Protein AF-A0A7C8LED1-F1 (afdb_monomer_lite)

Organism: NCBI:txid1450156

Sequence (192 aa):
MNEAIIQNFTNKILSVDLKEIFINGNQFILNKGHSYSINNQAGDLAETNFFGKDLEFTIVSNDFEMPISIQLYENISGYYRIFVYNNRGMLTSINLSMGYSDGEISLEIQLKLFSRNMTKEERERNRDMLVMDLAREGIDIVKKNTVCFGKYDVINDKFIDTTEKKFLEQLIKVAIIKGHYMKNKGYELAIL

Foldseek 3Di:
DDVVLVLLLLVQLLVDDDQWAAALNFIKGWAADDDAADAPPRRPCQVFWSNRRSQWTWIDGPPDTWTKHWTWGQDPVRWTKTFIATNLGTLFMFTQRVQDDPQKRWGKGQLFADDPPADPVLRVVLLVVLLVSLVVVVFDADPNRMTTQAMARSVVSAGGPHGSNSSVNSVVVSSVSSCQSNVRRPDHDPSD

Structure (mmCIF, N/CA/C/O backbone):
data_AF-A0A7C8LED1-F1
#
_entry.id   AF-A0A7C8LED1-F1
#
loop_
_atom_site.group_PDB
_atom_site.id
_atom_site.type_symbol
_atom_site.label_atom_id
_atom_site.label_alt_id
_atom_site.label_comp_id
_atom_site.label_asym_id
_atom_site.label_entity_id
_atom_site.label_seq_id
_atom_site.pdbx_PDB_ins_code
_atom_site.Cartn_x
_atom_site.Cartn_y
_atom_site.Cartn_z
_atom_site.occupancy
_atom_site.B_iso_or_equiv
_atom_site.auth_seq_id
_atom_site.auth_comp_id
_atom_site.auth_asym_id
_atom_site.auth_atom_id
_atom_site.pdbx_PDB_model_num
ATOM 1 N N . MET A 1 1 ? 1.158 2.594 21.313 1.00 83.75 1 MET A N 1
ATOM 2 C CA . MET A 1 1 ? -0.194 2.271 20.803 1.00 83.75 1 MET A CA 1
ATOM 3 C C . MET A 1 1 ? -0.568 0.896 21.327 1.00 83.75 1 MET A C 1
ATOM 5 O O . MET A 1 1 ? 0.331 0.080 21.466 1.00 83.75 1 MET A O 1
ATOM 9 N N . ASN A 1 2 ? -1.829 0.671 21.695 1.00 87.00 2 ASN A N 1
ATOM 10 C CA . ASN A 1 2 ? -2.274 -0.594 22.287 1.00 87.00 2 ASN A CA 1
ATOM 11 C C . ASN A 1 2 ? -2.483 -1.661 21.195 1.00 87.00 2 ASN A C 1
ATOM 13 O O . ASN A 1 2 ? -3.032 -1.351 20.140 1.00 87.00 2 ASN A O 1
ATOM 17 N N . GLU A 1 3 ? -2.088 -2.900 21.470 1.00 91.75 3 GLU A N 1
ATOM 18 C CA . GLU A 1 3 ? -2.321 -4.081 20.633 1.00 91.75 3 GLU A CA 1
ATOM 19 C C . GLU A 1 3 ? -3.798 -4.262 20.246 1.00 91.75 3 GLU A C 1
ATOM 21 O O . GLU A 1 3 ? -4.097 -4.577 19.099 1.00 91.75 3 GLU A O 1
ATOM 26 N N . ALA A 1 4 ? -4.743 -3.945 21.140 1.00 94.38 4 ALA A N 1
ATOM 27 C CA . ALA A 1 4 ? -6.176 -4.012 20.833 1.00 94.38 4 ALA A CA 1
ATOM 28 C C . ALA A 1 4 ? -6.587 -3.097 19.659 1.00 94.38 4 ALA A C 1
ATOM 30 O O . ALA A 1 4 ? -7.432 -3.466 18.845 1.00 94.38 4 ALA A O 1
ATOM 31 N N . ILE A 1 5 ? -5.957 -1.921 19.535 1.00 95.62 5 ILE A N 1
ATOM 32 C CA . ILE A 1 5 ? -6.189 -0.992 18.414 1.00 95.62 5 ILE A CA 1
ATOM 33 C C . ILE A 1 5 ? -5.721 -1.639 17.110 1.00 95.62 5 ILE A C 1
ATOM 35 O O . ILE A 1 5 ? -6.409 -1.589 16.092 1.00 95.62 5 ILE A O 1
ATOM 39 N N . ILE A 1 6 ? -4.549 -2.270 17.156 1.00 96.56 6 ILE A N 1
ATOM 40 C CA . ILE A 1 6 ? -3.962 -2.964 16.015 1.00 96.56 6 ILE A CA 1
ATOM 41 C C . ILE A 1 6 ? -4.809 -4.168 15.615 1.00 96.56 6 ILE A C 1
ATOM 43 O O . ILE A 1 6 ? -5.033 -4.370 14.423 1.00 96.56 6 ILE A O 1
ATOM 47 N N . GLN A 1 7 ? -5.347 -4.917 16.576 1.00 96.75 7 GLN A N 1
ATOM 48 C CA . GLN A 1 7 ? -6.233 -6.040 16.293 1.00 96.75 7 GLN A CA 1
ATOM 49 C C . GLN A 1 7 ? -7.535 -5.589 15.617 1.00 96.75 7 GLN A C 1
ATOM 51 O O . GLN A 1 7 ? -7.960 -6.203 14.639 1.00 96.75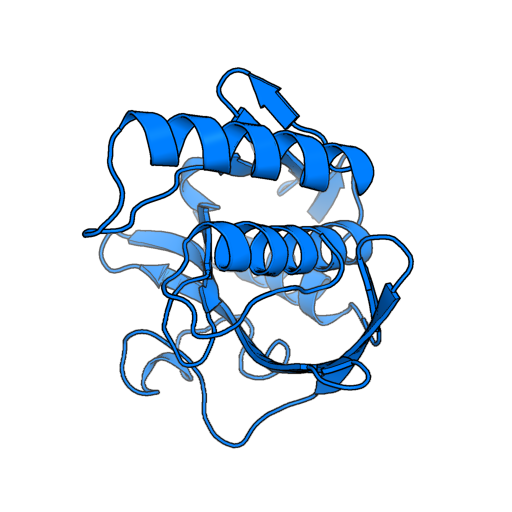 7 GLN A O 1
ATOM 56 N N . ASN A 1 8 ? -8.144 -4.494 16.076 1.00 97.44 8 ASN A N 1
ATOM 57 C CA . ASN A 1 8 ? -9.353 -3.947 15.455 1.00 97.44 8 ASN A CA 1
ATOM 58 C C . ASN A 1 8 ? -9.098 -3.489 14.012 1.00 97.44 8 ASN A C 1
ATOM 60 O O . ASN A 1 8 ? -9.825 -3.886 13.097 1.00 97.44 8 ASN A O 1
ATOM 64 N N . PHE A 1 9 ? -8.015 -2.735 13.791 1.00 97.94 9 PHE A N 1
ATOM 65 C CA . PHE A 1 9 ? -7.570 -2.346 12.452 1.00 97.94 9 PHE A CA 1
ATOM 66 C C . PHE A 1 9 ? -7.352 -3.578 11.559 1.00 97.94 9 PHE A C 1
ATOM 68 O O . PHE A 1 9 ? -7.825 -3.632 10.424 1.00 97.94 9 PHE A O 1
ATOM 75 N N . THR A 1 10 ? -6.678 -4.596 12.096 1.00 97.38 10 THR A N 1
ATOM 76 C CA . THR A 1 10 ? -6.375 -5.855 11.407 1.00 97.38 10 THR A CA 1
ATOM 77 C C . THR A 1 10 ? -7.641 -6.564 10.952 1.00 97.38 10 THR A C 1
ATOM 79 O O . THR A 1 10 ? -7.771 -6.872 9.770 1.00 97.38 10 THR A O 1
ATOM 82 N N . ASN A 1 11 ? -8.606 -6.760 11.852 1.00 97.88 11 ASN A N 1
ATOM 83 C CA . ASN A 1 11 ? -9.861 -7.450 11.550 1.00 97.88 11 ASN A CA 1
ATOM 84 C C . ASN A 1 11 ? -10.620 -6.786 10.394 1.00 97.88 11 ASN A C 1
ATOM 86 O O . ASN A 1 11 ? -11.201 -7.473 9.555 1.00 97.88 11 ASN A O 1
ATOM 90 N N . LYS A 1 12 ? -10.582 -5.452 10.309 1.00 97.94 12 LYS A N 1
ATOM 91 C CA . LYS A 1 12 ? -11.208 -4.717 9.206 1.00 97.94 12 LYS A CA 1
ATOM 92 C C . LYS A 1 12 ? -10.516 -4.957 7.879 1.00 97.94 12 LYS A C 1
ATOM 94 O O . LYS A 1 12 ? -11.185 -5.272 6.899 1.00 97.94 12 LYS A O 1
ATOM 99 N N . ILE A 1 13 ? -9.190 -4.867 7.842 1.00 98.00 13 ILE A N 1
ATOM 100 C CA . ILE A 1 13 ? -8.436 -5.141 6.615 1.00 98.00 13 ILE A CA 1
ATOM 101 C C . ILE A 1 13 ? -8.628 -6.592 6.165 1.00 98.00 13 ILE A C 1
ATOM 103 O O . ILE A 1 13 ? -8.880 -6.829 4.987 1.00 98.00 13 ILE A O 1
ATOM 107 N N . LEU A 1 14 ? -8.580 -7.556 7.089 1.00 96.62 14 LEU A N 1
ATOM 108 C CA . LEU A 1 14 ? -8.768 -8.975 6.773 1.00 96.62 14 LEU A CA 1
ATOM 109 C C . LEU A 1 14 ? -10.196 -9.318 6.320 1.00 96.62 14 LEU A C 1
ATOM 111 O O . LEU A 1 14 ? -10.403 -10.348 5.683 1.00 96.62 14 LEU A O 1
ATOM 115 N N . SER A 1 15 ? -11.178 -8.451 6.587 1.00 96.12 15 SER A N 1
ATOM 116 C CA . SER A 1 15 ? -12.544 -8.612 6.070 1.00 96.12 15 SER A CA 1
ATOM 117 C C . SER A 1 15 ? -12.676 -8.292 4.572 1.00 96.12 15 SER A C 1
ATOM 119 O O . SER A 1 15 ? -13.699 -8.601 3.959 1.00 96.12 15 SER A O 1
ATOM 121 N N . VAL A 1 16 ? -11.652 -7.682 3.962 1.00 96.44 16 VAL A N 1
ATOM 122 C CA . VAL A 1 16 ? -11.664 -7.287 2.552 1.00 96.44 16 VAL A CA 1
ATOM 123 C C . VAL A 1 16 ? -11.339 -8.478 1.648 1.00 96.44 16 VAL A C 1
ATOM 125 O O . VAL A 1 16 ? -10.231 -9.009 1.661 1.00 96.44 16 VAL A O 1
ATOM 128 N N . ASP A 1 17 ? -12.274 -8.828 0.764 1.00 93.25 17 ASP A N 1
ATOM 129 C CA . ASP A 1 17 ? -12.035 -9.748 -0.355 1.00 93.25 17 ASP A CA 1
ATOM 130 C C . ASP A 1 17 ? -11.643 -8.960 -1.620 1.00 93.25 17 ASP A C 1
ATOM 132 O O . ASP A 1 17 ? -12.488 -8.581 -2.439 1.00 93.25 17 ASP A O 1
ATOM 136 N N . LEU A 1 18 ? -10.352 -8.637 -1.747 1.00 94.50 18 LEU A N 1
ATOM 137 C CA . LEU A 1 18 ? -9.797 -7.958 -2.921 1.00 94.50 18 LEU A CA 1
ATOM 138 C C . LEU A 1 18 ? -9.205 -8.991 -3.890 1.00 94.50 18 LEU A C 1
ATOM 140 O O . LEU A 1 18 ? -8.191 -9.613 -3.591 1.00 94.50 18 LEU A O 1
ATOM 144 N N . LYS A 1 19 ? -9.835 -9.158 -5.059 1.00 95.56 19 LYS A N 1
ATOM 145 C CA . LYS A 1 19 ? -9.441 -10.161 -6.072 1.00 95.56 19 LYS A CA 1
ATOM 146 C C . LYS A 1 19 ? -8.625 -9.594 -7.221 1.00 95.56 19 LYS A C 1
ATOM 148 O O . LYS A 1 19 ? -7.922 -10.330 -7.904 1.00 95.56 19 LYS A O 1
ATOM 153 N N . GLU A 1 20 ? -8.744 -8.297 -7.454 1.00 96.69 20 GLU A N 1
ATOM 154 C CA . GLU A 1 20 ? -8.107 -7.620 -8.570 1.00 96.69 20 GLU A CA 1
ATOM 155 C C . GLU A 1 20 ? -7.905 -6.143 -8.261 1.00 96.69 20 GLU A C 1
ATOM 157 O O . GLU A 1 20 ? -8.614 -5.556 -7.437 1.00 96.69 20 GLU A O 1
ATOM 162 N N . ILE A 1 21 ? -6.945 -5.552 -8.960 1.00 96.56 21 ILE A N 1
ATOM 163 C CA . ILE A 1 21 ? -6.722 -4.112 -9.019 1.00 96.56 21 ILE A CA 1
ATOM 164 C C . ILE A 1 21 ? -6.478 -3.705 -10.471 1.00 96.56 21 ILE A C 1
ATOM 166 O O . ILE A 1 21 ? -6.078 -4.521 -11.302 1.00 96.56 21 ILE A O 1
ATOM 170 N N . PHE A 1 22 ? -6.666 -2.422 -10.757 1.00 95.38 22 PHE A N 1
ATOM 171 C CA . PHE A 1 22 ? -6.350 -1.841 -12.058 1.00 95.38 22 PHE A CA 1
ATOM 172 C C . PHE A 1 22 ? -5.223 -0.829 -11.910 1.00 95.38 22 PHE A C 1
ATOM 174 O O . PHE A 1 22 ? -5.295 0.016 -11.022 1.00 95.38 22 PHE A O 1
ATOM 181 N N . ILE A 1 23 ? -4.203 -0.904 -12.761 1.00 94.50 23 ILE A N 1
ATOM 182 C CA . ILE A 1 23 ? -3.143 0.107 -12.863 1.00 94.50 23 ILE A CA 1
ATOM 183 C C . ILE A 1 23 ? -3.073 0.548 -14.320 1.00 94.50 23 ILE A C 1
ATOM 185 O O . ILE A 1 23 ? -2.903 -0.276 -15.216 1.00 94.50 23 ILE A O 1
ATOM 189 N N . ASN A 1 24 ? -3.244 1.842 -14.563 1.00 89.88 24 ASN A N 1
ATOM 190 C CA . ASN A 1 24 ? -3.315 2.474 -15.875 1.00 89.88 24 ASN A CA 1
ATOM 191 C C . ASN A 1 24 ? -4.285 1.745 -16.828 1.00 89.88 24 ASN A C 1
ATOM 193 O O . ASN A 1 24 ? -3.956 1.442 -17.971 1.00 89.88 24 ASN A O 1
ATOM 197 N N . GLY A 1 25 ? -5.455 1.354 -16.307 1.00 90.12 25 GLY A N 1
ATOM 198 C CA . GL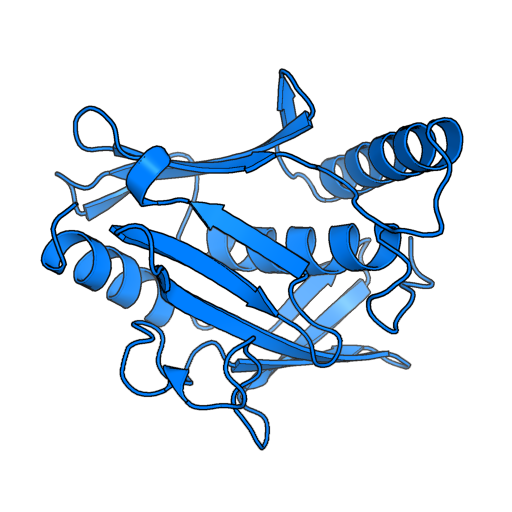Y A 1 25 ? -6.474 0.583 -17.033 1.00 90.12 25 GLY A CA 1
ATOM 199 C C . GLY A 1 25 ? -6.167 -0.907 -17.241 1.00 90.12 25 GLY A C 1
ATOM 200 O O . GLY A 1 25 ? -7.042 -1.639 -17.695 1.00 90.12 25 GLY A O 1
ATOM 201 N N . ASN A 1 26 ? -4.975 -1.385 -16.878 1.00 92.25 26 ASN A N 1
ATOM 202 C CA . ASN A 1 26 ? -4.597 -2.793 -16.996 1.00 92.25 26 ASN A CA 1
ATOM 203 C C . ASN A 1 26 ? -5.002 -3.565 -15.743 1.00 92.25 26 ASN A C 1
ATOM 205 O O . ASN A 1 26 ? -4.775 -3.105 -14.623 1.00 92.25 26 ASN A O 1
ATOM 209 N N . GLN A 1 27 ? -5.578 -4.747 -15.941 1.00 95.25 27 GLN A N 1
ATOM 210 C CA . GLN A 1 27 ? -6.020 -5.623 -14.864 1.00 95.25 27 GLN A CA 1
ATOM 211 C C . GLN A 1 27 ? -4.844 -6.415 -14.282 1.00 95.25 27 GLN A C 1
ATOM 213 O O . GLN A 1 27 ? -4.015 -6.971 -15.010 1.00 95.25 27 GLN A O 1
ATOM 218 N N . PHE A 1 28 ? -4.821 -6.497 -12.956 1.00 96.25 28 PHE A N 1
ATOM 219 C CA . PHE A 1 28 ? -3.917 -7.333 -12.182 1.00 96.25 28 PHE A CA 1
ATOM 220 C C . PHE A 1 28 ? -4.744 -8.194 -11.230 1.00 96.25 28 PHE A C 1
ATOM 222 O O . PHE A 1 28 ? -5.442 -7.671 -10.360 1.00 96.25 28 PHE A O 1
ATOM 229 N N . ILE A 1 29 ? -4.663 -9.510 -11.395 1.00 97.19 29 ILE A N 1
ATOM 230 C CA . ILE A 1 29 ? -5.361 -10.494 -10.565 1.00 97.19 29 ILE A CA 1
ATOM 231 C C . ILE A 1 29 ? -4.518 -10.771 -9.318 1.00 97.19 29 ILE A C 1
ATOM 233 O O . ILE A 1 29 ? -3.304 -10.950 -9.414 1.00 97.19 29 ILE A O 1
ATOM 237 N N . LEU A 1 30 ? -5.156 -10.811 -8.149 1.00 95.75 30 LEU A N 1
ATOM 238 C CA . LEU A 1 30 ? -4.536 -11.131 -6.866 1.00 95.75 30 LEU A CA 1
ATOM 239 C C . LEU A 1 30 ? -4.842 -12.590 -6.502 1.00 95.75 30 LEU A C 1
ATOM 241 O O . LEU A 1 30 ? -5.870 -12.898 -5.898 1.00 95.75 30 LEU A O 1
ATOM 245 N N . ASN A 1 31 ? -3.945 -13.504 -6.867 1.00 94.12 31 ASN A N 1
ATOM 246 C CA . ASN A 1 31 ? -4.070 -14.913 -6.499 1.00 94.12 31 ASN A CA 1
ATOM 247 C C . ASN A 1 31 ? -3.604 -15.106 -5.055 1.00 94.12 31 ASN A C 1
ATOM 249 O O . ASN A 1 31 ? -2.448 -14.830 -4.745 1.00 94.12 31 ASN A O 1
ATOM 253 N N . LYS A 1 32 ? -4.490 -15.564 -4.163 1.00 89.06 32 LYS A N 1
ATOM 254 C CA . LYS A 1 32 ? -4.154 -15.752 -2.7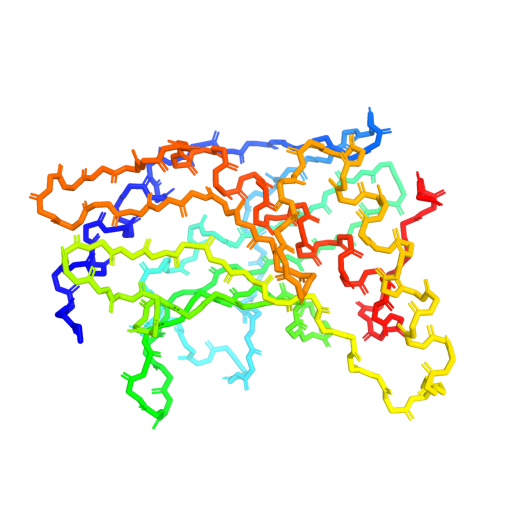44 1.00 89.06 32 LYS A CA 1
ATOM 255 C C . LYS A 1 32 ? -3.046 -16.784 -2.541 1.00 89.06 32 LYS A C 1
ATOM 257 O O . LYS A 1 32 ? -3.094 -17.883 -3.088 1.00 89.06 32 LYS A O 1
ATOM 262 N N . GLY A 1 33 ? -2.137 -16.434 -1.639 1.00 80.00 33 GLY A N 1
ATOM 263 C CA . GLY A 1 33 ? -1.054 -17.272 -1.159 1.00 80.00 33 GLY A CA 1
ATOM 264 C C . GLY A 1 33 ? 0.119 -17.393 -2.126 1.00 80.00 33 GLY A C 1
ATOM 265 O O . GLY A 1 33 ? 0.016 -17.208 -3.336 1.00 80.00 33 GLY A O 1
ATOM 266 N N . HIS A 1 34 ? 1.258 -17.753 -1.551 1.00 74.56 34 HIS A N 1
ATOM 267 C CA . HIS A 1 34 ? 2.423 -18.309 -2.229 1.00 74.56 34 HIS A CA 1
ATOM 268 C C . HIS A 1 34 ? 3.161 -19.214 -1.228 1.00 74.56 34 HIS A C 1
ATOM 270 O O . HIS A 1 34 ? 2.774 -19.338 -0.065 1.00 74.56 34 HIS A O 1
ATOM 276 N N . SER A 1 35 ? 4.177 -19.944 -1.684 1.00 66.56 35 SER A N 1
ATOM 277 C CA . SER A 1 35 ? 4.774 -21.046 -0.913 1.00 66.56 35 SER A CA 1
ATOM 278 C C . SER A 1 35 ? 5.548 -20.633 0.351 1.00 66.56 35 SER A C 1
ATOM 280 O O . SER A 1 35 ? 5.897 -21.509 1.141 1.00 66.56 35 SER A O 1
ATOM 282 N N . TYR A 1 36 ? 5.858 -19.347 0.557 1.00 69.31 36 TYR A N 1
ATOM 283 C CA . TYR A 1 36 ? 6.700 -18.889 1.670 1.00 69.31 36 TYR A CA 1
ATOM 284 C C . TYR A 1 36 ? 6.436 -17.425 2.046 1.00 69.31 36 TYR A C 1
ATOM 286 O O . TYR A 1 36 ? 6.353 -16.564 1.182 1.00 69.31 36 TYR A O 1
ATOM 294 N N . SER A 1 37 ? 6.418 -17.098 3.340 1.00 72.94 37 SER A N 1
ATOM 295 C CA . SER A 1 37 ? 6.226 -15.713 3.784 1.00 72.94 37 SER A CA 1
ATOM 296 C C . SER A 1 37 ? 7.410 -14.828 3.389 1.00 72.94 37 SER A C 1
ATOM 298 O O . SER A 1 37 ? 8.534 -15.001 3.860 1.00 72.94 37 SER A O 1
ATOM 300 N N . ILE A 1 38 ? 7.156 -13.848 2.522 1.00 80.56 38 ILE A N 1
ATOM 301 C CA . ILE A 1 38 ? 8.166 -12.886 2.078 1.00 80.56 38 ILE A CA 1
ATOM 302 C C . ILE A 1 38 ? 8.325 -11.813 3.154 1.00 80.56 38 ILE A C 1
ATOM 304 O O . ILE A 1 38 ? 7.415 -11.015 3.373 1.00 80.56 38 ILE A O 1
ATOM 308 N N . ASN A 1 39 ? 9.489 -11.771 3.801 1.00 79.50 39 ASN A N 1
ATOM 309 C CA . ASN A 1 39 ? 9.841 -10.748 4.784 1.00 79.50 39 ASN A CA 1
ATOM 310 C C . ASN A 1 39 ? 11.361 -10.510 4.838 1.00 79.50 39 ASN A C 1
ATOM 312 O O . ASN A 1 39 ? 12.137 -11.130 4.110 1.00 79.50 39 ASN A O 1
ATOM 316 N N . ASN A 1 40 ? 11.799 -9.583 5.693 1.00 70.94 40 ASN A N 1
ATOM 317 C CA . ASN A 1 40 ? 13.218 -9.300 5.932 1.00 70.94 40 ASN A CA 1
ATOM 318 C C . ASN A 1 40 ? 13.846 -10.150 7.056 1.00 70.94 40 ASN A C 1
ATOM 320 O O . ASN A 1 40 ? 14.959 -9.846 7.481 1.00 70.94 40 ASN A O 1
ATOM 324 N N . GLN A 1 41 ? 13.147 -11.178 7.534 1.00 68.19 41 GLN A N 1
ATOM 325 C CA . GLN A 1 41 ? 13.550 -12.073 8.624 1.00 68.19 41 GLN A CA 1
ATOM 326 C C . GLN A 1 41 ? 13.489 -13.546 8.188 1.00 68.19 41 GLN A C 1
ATOM 328 O O . GLN A 1 41 ? 13.109 -14.409 8.962 1.00 68.19 41 GLN A O 1
ATOM 333 N N . ALA A 1 42 ? 13.809 -13.828 6.919 1.00 65.25 42 ALA A N 1
ATOM 334 C CA . ALA A 1 42 ? 13.911 -15.184 6.366 1.00 65.25 42 ALA A CA 1
ATOM 335 C C . ALA A 1 42 ? 12.686 -16.108 6.583 1.00 65.25 42 ALA A C 1
ATOM 337 O O . ALA A 1 42 ? 12.818 -17.323 6.491 1.00 65.25 42 ALA A O 1
ATOM 338 N N . GLY A 1 43 ? 11.492 -15.548 6.803 1.00 61.25 43 GLY A N 1
ATOM 339 C CA . GLY A 1 43 ? 10.262 -16.310 7.049 1.00 61.25 43 GLY A CA 1
ATOM 340 C C . GLY A 1 43 ? 9.805 -16.356 8.512 1.00 61.25 43 GLY A C 1
ATOM 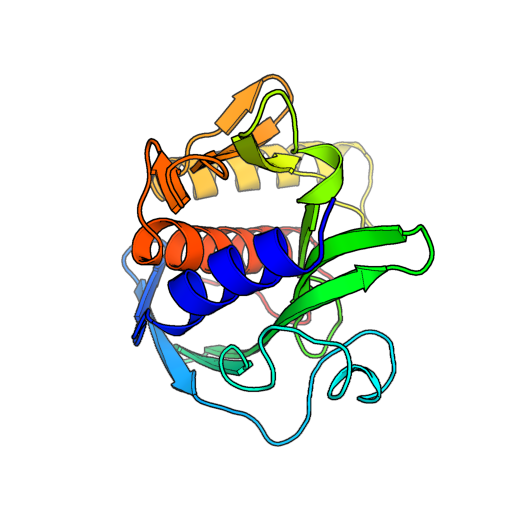341 O O . GLY A 1 43 ? 8.653 -16.705 8.749 1.00 61.25 43 GLY A O 1
ATOM 342 N N . ASP A 1 44 ? 10.619 -15.897 9.466 1.00 63.50 44 ASP A N 1
ATOM 343 C CA . ASP A 1 44 ? 10.384 -16.091 10.910 1.00 63.50 44 ASP A CA 1
ATOM 344 C C . ASP A 1 44 ? 9.227 -15.248 11.497 1.00 63.50 44 ASP A C 1
ATOM 346 O O . ASP A 1 44 ? 8.730 -15.531 12.583 1.00 63.50 44 ASP A O 1
ATOM 350 N N . LEU A 1 45 ? 8.738 -14.225 10.780 1.00 64.75 45 LEU A N 1
ATOM 351 C CA . LEU A 1 45 ? 7.689 -13.298 11.255 1.00 64.75 45 LEU A CA 1
ATOM 352 C C . LEU A 1 45 ? 6.256 -13.846 11.227 1.00 64.75 45 LEU A C 1
ATOM 354 O O . LEU A 1 45 ? 5.325 -13.094 11.513 1.00 64.75 45 LEU A O 1
ATOM 358 N N . ALA A 1 46 ? 6.040 -15.115 10.876 1.00 59.69 46 ALA A N 1
ATOM 359 C CA . ALA A 1 46 ? 4.683 -15.663 10.821 1.00 59.69 46 ALA A CA 1
ATOM 360 C C . ALA A 1 46 ? 3.938 -15.531 12.166 1.00 59.69 46 ALA A C 1
ATOM 362 O O . ALA A 1 46 ? 2.724 -15.357 12.166 1.00 59.69 46 ALA A O 1
ATOM 363 N N . GLU A 1 47 ? 4.659 -15.564 13.292 1.00 62.94 47 GLU A N 1
ATOM 364 C CA . GLU A 1 47 ? 4.067 -15.553 14.636 1.00 62.94 47 GLU A CA 1
ATOM 365 C C . GLU A 1 47 ? 3.691 -14.156 15.153 1.00 62.94 47 GLU A C 1
ATOM 367 O O . GLU A 1 47 ? 2.802 -14.038 15.989 1.00 62.94 47 GLU A O 1
ATOM 372 N N . THR A 1 48 ? 4.336 -13.092 14.666 1.00 79.62 48 THR A N 1
ATOM 373 C CA . THR A 1 48 ? 4.106 -11.710 15.141 1.00 79.62 48 THR A CA 1
ATOM 374 C C . THR A 1 48 ? 3.448 -10.811 14.095 1.00 79.62 48 THR A C 1
ATOM 376 O O . THR A 1 48 ? 3.179 -9.636 14.354 1.00 79.62 48 THR A O 1
ATOM 379 N N . ASN A 1 49 ? 3.170 -11.355 12.907 1.00 90.31 49 ASN A N 1
ATOM 380 C CA . ASN A 1 49 ? 2.407 -10.684 11.868 1.00 90.31 49 ASN A CA 1
ATOM 381 C C . ASN A 1 49 ? 0.902 -10.764 12.159 1.00 90.31 49 ASN A C 1
ATOM 383 O O . ASN A 1 49 ? 0.287 -11.813 11.984 1.00 90.31 49 ASN A O 1
ATOM 387 N N . PHE A 1 50 ? 0.289 -9.629 12.487 1.00 93.81 50 PHE A N 1
ATOM 388 C CA . PHE A 1 50 ? -1.151 -9.510 12.720 1.00 93.81 50 PHE A CA 1
ATOM 389 C C . PHE A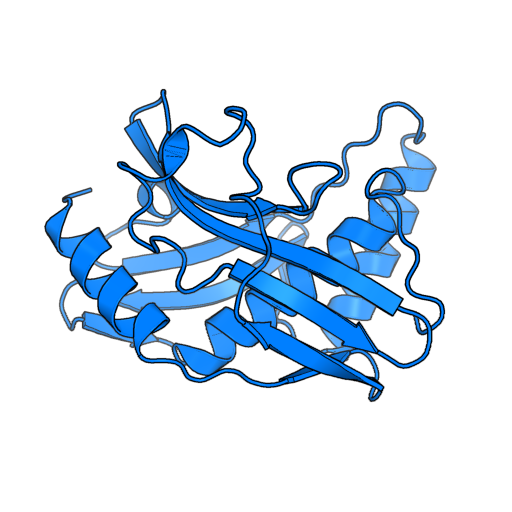 1 50 ? -1.990 -9.910 11.498 1.00 93.81 50 PHE A C 1
ATOM 391 O O . PHE A 1 50 ? -3.096 -10.413 11.658 1.00 93.81 50 PHE A O 1
ATOM 398 N N . PHE A 1 51 ? -1.474 -9.741 10.275 1.00 93.38 51 PHE A N 1
ATOM 399 C CA . PHE A 1 51 ? -2.173 -10.188 9.063 1.00 93.38 51 PHE A CA 1
ATOM 400 C C . PHE A 1 51 ? -2.018 -11.686 8.767 1.00 93.38 51 PHE A C 1
ATOM 402 O O . PHE A 1 51 ? -2.610 -12.171 7.802 1.00 93.38 51 PHE A O 1
ATOM 409 N N . GLY A 1 52 ? -1.208 -12.423 9.536 1.00 88.38 52 GLY A N 1
ATOM 410 C CA . GLY A 1 52 ? -0.926 -13.832 9.270 1.00 88.38 52 GLY A CA 1
ATOM 411 C C . GLY A 1 52 ? -0.462 -14.065 7.826 1.00 88.38 52 GLY A C 1
ATOM 412 O O . GLY A 1 52 ? 0.434 -13.380 7.335 1.00 88.38 52 GLY A O 1
ATOM 413 N N . LYS A 1 53 ? -1.086 -15.022 7.132 1.00 87.19 53 LYS A N 1
ATOM 414 C CA . LYS A 1 53 ? -0.855 -15.281 5.695 1.00 87.19 53 LYS A CA 1
ATOM 415 C C . LYS A 1 53 ? -1.986 -14.775 4.795 1.00 87.19 53 LYS A C 1
ATOM 417 O O . LYS A 1 53 ? -1.949 -14.983 3.586 1.00 87.19 53 LYS A O 1
ATOM 422 N N . ASP A 1 54 ? -2.996 -14.117 5.359 1.00 90.50 54 ASP A N 1
ATOM 423 C CA . ASP A 1 54 ? -4.209 -13.737 4.629 1.00 90.50 54 ASP A CA 1
ATOM 424 C C . ASP A 1 54 ? -3.971 -12.630 3.595 1.00 90.50 54 ASP A C 1
ATOM 426 O O . ASP A 1 54 ? -4.699 -12.547 2.604 1.00 90.50 54 ASP A O 1
ATOM 430 N N . LEU A 1 55 ? -2.928 -11.814 3.795 1.00 93.06 55 LEU A N 1
ATOM 431 C CA . LEU A 1 55 ? -2.482 -10.781 2.853 1.00 93.06 55 LEU A CA 1
ATOM 432 C C . LEU A 1 55 ? -1.169 -11.144 2.142 1.00 93.06 55 LEU A C 1
ATOM 434 O O . LEU A 1 55 ? -0.335 -10.284 1.844 1.00 93.06 55 LEU A O 1
ATOM 438 N N . GLU A 1 56 ? -0.994 -12.430 1.854 1.00 92.25 56 GLU A N 1
ATOM 439 C CA . GLU A 1 56 ? 0.014 -12.935 0.926 1.00 92.25 56 GLU A CA 1
ATOM 440 C C . GLU A 1 56 ? -0.666 -13.288 -0.400 1.00 92.25 56 GLU A C 1
ATOM 442 O O . GLU A 1 56 ? -1.682 -13.983 -0.421 1.00 92.25 56 GLU A O 1
ATOM 447 N N . PHE A 1 57 ? -0.137 -12.793 -1.518 1.00 91.88 57 PHE A N 1
ATOM 448 C CA . PHE A 1 57 ? -0.725 -13.022 -2.839 1.00 91.88 57 PHE A CA 1
ATOM 449 C C . PHE A 1 57 ? 0.317 -12.942 -3.947 1.00 91.88 57 PHE A C 1
ATOM 451 O O . PHE A 1 57 ? 1.318 -12.237 -3.835 1.00 91.88 57 PHE A O 1
ATOM 458 N N . THR A 1 58 ? 0.055 -13.628 -5.050 1.00 94.38 58 THR A N 1
ATOM 459 C CA . THR A 1 58 ? 0.763 -13.438 -6.311 1.00 94.38 58 THR A CA 1
ATOM 460 C C . THR A 1 58 ? -0.066 -12.548 -7.217 1.00 94.38 58 THR A C 1
ATOM 462 O O . THR A 1 58 ? -1.211 -12.859 -7.543 1.00 94.38 58 THR A O 1
ATOM 465 N N . ILE A 1 59 ? 0.523 -11.428 -7.622 1.00 94.12 59 ILE A N 1
ATOM 466 C CA . ILE A 1 59 ? -0.072 -10.518 -8.591 1.00 94.12 59 ILE A CA 1
ATOM 467 C C . ILE A 1 59 ? 0.240 -11.023 -9.990 1.00 94.12 59 ILE A C 1
ATOM 469 O O . ILE A 1 59 ? 1.413 -11.206 -10.312 1.00 94.12 59 ILE A O 1
ATOM 473 N N . VAL A 1 60 ? -0.794 -11.197 -10.812 1.00 94.69 60 VAL A N 1
ATOM 474 C CA . VAL A 1 60 ? -0.676 -11.708 -12.180 1.00 94.69 60 VAL A CA 1
ATOM 475 C C . VAL A 1 60 ? -1.328 -10.756 -13.182 1.00 94.69 60 VAL A C 1
ATOM 477 O O . VAL A 1 60 ? -2.454 -10.305 -12.986 1.00 94.69 60 VAL A O 1
ATOM 480 N N . SER A 1 61 ? -0.622 -10.475 -14.272 1.00 92.19 61 SER A N 1
ATOM 481 C CA . SER A 1 61 ? -1.124 -9.870 -15.512 1.00 92.19 61 SER A CA 1
ATOM 482 C C . SER A 1 61 ? -0.427 -10.561 -16.695 1.00 92.19 61 SER A C 1
ATOM 484 O O . SER A 1 61 ? 0.538 -11.279 -16.460 1.00 92.19 61 SER A O 1
ATOM 486 N N . ASN A 1 62 ? -0.896 -10.381 -17.937 1.00 85.00 62 ASN A N 1
ATOM 487 C CA . ASN A 1 62 ? -0.511 -11.183 -19.122 1.00 85.00 62 ASN A CA 1
ATOM 488 C C . ASN A 1 62 ? 0.949 -11.691 -19.142 1.00 85.00 62 ASN A C 1
ATOM 490 O O . ASN A 1 62 ? 1.158 -12.895 -19.237 1.00 85.00 62 ASN A O 1
ATOM 494 N N . ASP A 1 63 ? 1.927 -10.791 -18.985 1.00 84.19 63 ASP A N 1
ATOM 495 C CA . ASP A 1 63 ? 3.370 -11.100 -18.972 1.00 84.19 63 ASP A CA 1
ATOM 496 C C . ASP A 1 63 ? 4.059 -10.688 -17.653 1.00 84.19 63 ASP A C 1
ATOM 498 O O . ASP A 1 63 ? 5.261 -10.422 -17.601 1.00 84.19 63 ASP A O 1
ATOM 502 N N . PHE A 1 64 ? 3.289 -10.573 -16.571 1.00 89.69 64 PHE A N 1
ATOM 503 C CA . PHE A 1 64 ? 3.753 -10.097 -15.273 1.00 89.69 64 PHE A CA 1
ATOM 504 C C . PHE A 1 64 ? 3.298 -11.031 -14.159 1.00 89.69 64 PHE A C 1
ATOM 506 O O . PHE A 1 64 ? 2.104 -11.217 -13.940 1.00 89.69 64 PHE A O 1
ATOM 513 N N . GLU A 1 65 ? 4.252 -11.537 -13.386 1.00 92.88 65 GLU A N 1
ATOM 514 C CA . GLU A 1 65 ? 3.979 -12.283 -12.164 1.00 92.88 65 GLU A CA 1
ATOM 515 C C . GLU A 1 65 ? 4.884 -11.775 -11.044 1.00 92.88 65 GLU A C 1
ATOM 517 O O . GLU A 1 65 ? 6.108 -11.709 -11.189 1.00 92.88 65 GLU A O 1
ATOM 522 N N . MET A 1 66 ? 4.292 -11.405 -9.909 1.00 92.94 66 MET A N 1
ATOM 523 C CA . MET A 1 66 ? 5.057 -10.963 -8.752 1.00 92.94 66 MET A CA 1
ATOM 524 C C . MET A 1 66 ? 4.392 -11.380 -7.439 1.00 92.94 66 MET A C 1
ATOM 526 O O . MET A 1 66 ? 3.290 -10.913 -7.140 1.00 92.94 66 MET A O 1
ATOM 530 N N . PRO A 1 67 ? 5.076 -12.170 -6.593 1.00 93.56 67 PRO A N 1
ATOM 531 C CA . PRO A 1 67 ? 4.583 -12.447 -5.258 1.00 93.56 67 PRO A CA 1
ATOM 532 C C . PRO A 1 67 ? 4.767 -11.218 -4.359 1.00 93.56 67 PRO A C 1
ATOM 534 O O . PRO A 1 67 ? 5.831 -10.585 -4.340 1.00 93.56 67 PRO A O 1
ATOM 537 N N . ILE A 1 68 ? 3.722 -10.897 -3.604 1.00 93.38 68 ILE A N 1
ATOM 538 C CA . ILE A 1 68 ? 3.665 -9.835 -2.606 1.00 93.38 68 ILE A CA 1
ATOM 539 C C . ILE A 1 68 ? 3.276 -10.421 -1.246 1.00 93.38 68 ILE A C 1
ATOM 541 O O . ILE A 1 68 ? 2.505 -11.373 -1.130 1.00 93.38 68 ILE A O 1
ATOM 545 N N . SER A 1 69 ? 3.823 -9.820 -0.195 1.00 93.75 69 SER A N 1
ATOM 546 C CA . SER A 1 69 ? 3.415 -10.043 1.189 1.00 93.75 69 SER A CA 1
ATOM 547 C C . SER A 1 69 ? 3.153 -8.696 1.853 1.00 93.75 69 SER A C 1
ATOM 549 O O . SER A 1 69 ? 4.030 -7.824 1.834 1.00 93.75 69 SER A O 1
ATOM 551 N N . ILE A 1 70 ? 1.954 -8.511 2.408 1.00 95.06 70 ILE A N 1
ATOM 552 C CA . ILE A 1 70 ? 1.628 -7.378 3.276 1.00 95.06 70 ILE A CA 1
ATOM 553 C C . ILE A 1 70 ? 1.622 -7.872 4.717 1.00 95.06 70 ILE A C 1
ATOM 555 O O . ILE A 1 70 ? 0.904 -8.803 5.069 1.00 95.06 70 ILE A O 1
ATOM 559 N N . GLN A 1 71 ? 2.416 -7.225 5.561 1.00 94.25 71 GLN A N 1
ATOM 560 C CA . GLN A 1 71 ? 2.628 -7.641 6.943 1.00 94.25 71 GLN A CA 1
ATOM 561 C C . GLN A 1 71 ? 2.410 -6.468 7.880 1.00 94.25 71 GLN A C 1
ATOM 563 O O . GLN A 1 71 ? 2.793 -5.347 7.559 1.00 94.25 71 GLN A O 1
ATOM 568 N N . LEU A 1 72 ? 1.827 -6.726 9.042 1.00 95.62 72 LEU A N 1
ATOM 569 C CA . LEU A 1 72 ? 1.666 -5.759 10.116 1.00 95.62 72 LEU A CA 1
ATOM 570 C C . LEU A 1 72 ? 2.261 -6.353 11.378 1.00 95.62 72 LEU A C 1
ATOM 572 O O . LEU A 1 72 ? 1.775 -7.360 11.866 1.00 95.62 72 LEU A O 1
ATOM 576 N N . TYR A 1 73 ? 3.314 -5.735 11.896 1.00 93.12 73 TYR A N 1
ATOM 577 C CA . TYR A 1 73 ? 3.957 -6.162 13.134 1.00 93.12 73 TYR A CA 1
ATOM 578 C C . TYR A 1 73 ? 4.631 -4.976 13.825 1.00 93.12 73 TYR A C 1
ATOM 580 O O . TYR A 1 73 ? 4.846 -3.911 13.227 1.00 93.12 73 TYR A O 1
ATOM 588 N N . GLU A 1 74 ? 4.954 -5.153 15.103 1.00 92.25 74 GLU A N 1
ATOM 589 C CA . GLU A 1 74 ? 5.764 -4.204 15.857 1.00 92.25 74 GLU A CA 1
ATOM 590 C C . GLU A 1 74 ? 7.241 -4.382 15.494 1.00 92.25 74 GLU A C 1
ATOM 592 O O . GLU A 1 74 ? 7.819 -5.461 15.623 1.00 92.25 74 GLU A O 1
ATOM 597 N N . ASN A 1 75 ? 7.874 -3.324 14.992 1.00 88.69 75 ASN A N 1
ATOM 598 C CA . ASN A 1 75 ? 9.294 -3.384 14.673 1.00 88.69 75 ASN A CA 1
ATOM 599 C C . ASN A 1 75 ? 10.167 -3.354 15.944 1.00 88.69 75 ASN A C 1
ATOM 601 O O . ASN A 1 75 ? 9.711 -3.009 17.028 1.00 88.69 75 ASN A O 1
ATOM 605 N N . ILE A 1 76 ? 11.473 -3.597 15.790 1.00 86.94 76 ILE A N 1
ATOM 606 C CA . ILE A 1 76 ? 12.454 -3.584 16.898 1.00 86.94 76 ILE A CA 1
ATOM 607 C C . ILE A 1 76 ? 12.529 -2.262 17.687 1.00 86.94 76 ILE A C 1
ATOM 609 O O . ILE A 1 76 ? 13.191 -2.191 18.716 1.00 86.94 76 ILE A O 1
ATOM 613 N N . SER A 1 77 ? 11.921 -1.192 17.174 1.00 88.44 77 SER A N 1
ATOM 614 C CA . SER A 1 77 ? 11.876 0.126 17.806 1.00 88.44 77 SER A CA 1
ATOM 615 C C . SER A 1 77 ? 10.537 0.407 18.499 1.00 88.44 77 SER A C 1
ATOM 617 O O . SER A 1 77 ? 10.307 1.549 18.885 1.00 88.44 77 SER A O 1
ATOM 619 N N . GLY A 1 78 ? 9.653 -0.587 18.632 1.00 90.06 78 GLY A N 1
ATOM 620 C CA . GLY A 1 78 ? 8.354 -0.444 19.297 1.00 90.06 78 GLY A CA 1
ATOM 621 C C . GLY A 1 78 ? 7.286 0.266 18.455 1.00 90.06 78 GLY A C 1
ATOM 622 O O . GLY A 1 78 ? 6.362 0.889 18.983 1.00 90.06 78 GLY A O 1
ATOM 623 N N . TYR A 1 79 ? 7.437 0.273 17.125 1.00 93.69 79 TYR A N 1
ATOM 624 C CA . TYR A 1 79 ? 6.476 0.903 16.220 1.00 93.69 79 TYR A CA 1
ATOM 625 C C . TYR A 1 79 ? 5.750 -0.141 15.377 1.00 93.69 79 TYR A C 1
ATOM 627 O O . TYR A 1 79 ? 6.378 -0.857 14.594 1.00 93.69 79 TYR A O 1
ATOM 635 N N . TYR A 1 80 ? 4.420 -0.143 15.461 1.00 95.31 80 TYR A N 1
ATOM 636 C CA . TYR A 1 80 ? 3.557 -0.899 14.568 1.00 95.31 80 TYR A CA 1
ATOM 637 C C . TYR A 1 80 ? 3.610 -0.308 13.169 1.00 95.31 80 TYR A C 1
ATOM 639 O O . TYR A 1 80 ? 3.378 0.892 12.956 1.00 95.31 80 TYR A O 1
ATOM 647 N N . ARG A 1 81 ? 3.940 -1.163 12.207 1.00 95.62 81 ARG A N 1
ATOM 648 C CA . ARG A 1 81 ? 4.116 -0.773 10.815 1.00 95.62 81 ARG A CA 1
ATOM 649 C C . ARG A 1 81 ? 3.502 -1.802 9.892 1.00 95.62 81 ARG A C 1
ATOM 651 O O . ARG A 1 81 ? 3.682 -2.997 10.092 1.00 95.62 81 ARG A O 1
ATOM 658 N N . ILE A 1 82 ? 2.847 -1.302 8.851 1.00 96.88 82 ILE A N 1
ATOM 659 C CA . ILE A 1 82 ? 2.488 -2.112 7.695 1.00 96.88 82 ILE A CA 1
ATOM 660 C C . ILE A 1 82 ? 3.684 -2.098 6.756 1.00 96.88 82 ILE A C 1
ATOM 662 O O . ILE A 1 82 ? 4.178 -1.028 6.401 1.00 96.88 82 ILE A O 1
ATOM 666 N N . PHE A 1 83 ? 4.132 -3.264 6.331 1.00 95.44 83 PHE A N 1
ATOM 667 C CA . PHE A 1 83 ? 5.184 -3.444 5.350 1.00 95.44 83 PHE A CA 1
ATOM 668 C C . PHE A 1 83 ? 4.625 -4.165 4.135 1.00 95.44 83 PHE A C 1
ATOM 670 O O . PHE A 1 83 ? 3.847 -5.102 4.273 1.00 95.44 83 PHE A O 1
ATOM 677 N N . VAL A 1 84 ? 5.049 -3.743 2.947 1.00 95.75 84 VAL A N 1
ATOM 678 C CA . VAL A 1 84 ? 4.743 -4.443 1.698 1.00 95.75 84 VAL A CA 1
ATOM 679 C C . VAL A 1 84 ? 6.052 -4.915 1.093 1.00 95.75 84 VAL A C 1
ATOM 681 O O . VAL A 1 84 ? 6.938 -4.099 0.820 1.00 95.75 84 VAL A O 1
ATOM 684 N N . TYR A 1 85 ? 6.183 -6.218 0.876 1.00 94.06 85 TYR A N 1
ATOM 685 C CA . TYR A 1 85 ? 7.372 -6.860 0.325 1.00 94.06 85 TYR A CA 1
ATOM 686 C C . TYR A 1 85 ? 7.078 -7.533 -1.008 1.00 94.06 85 TYR A C 1
ATOM 688 O O . TYR A 1 85 ? 5.966 -7.990 -1.243 1.00 94.06 85 TYR A O 1
ATOM 696 N N . ASN A 1 86 ? 8.116 -7.662 -1.832 1.00 93.06 86 ASN A N 1
ATOM 697 C CA . ASN A 1 86 ? 8.207 -8.703 -2.849 1.00 93.06 86 ASN A CA 1
ATOM 698 C C . ASN A 1 86 ? 9.459 -9.565 -2.609 1.00 93.06 86 ASN A C 1
ATOM 700 O O . ASN A 1 86 ? 10.237 -9.311 -1.685 1.00 93.06 86 ASN A O 1
ATOM 704 N N . ASN A 1 87 ? 9.698 -10.563 -3.459 1.00 89.62 87 ASN A N 1
ATOM 705 C CA . ASN A 1 87 ? 10.860 -11.458 -3.354 1.00 89.62 87 ASN A CA 1
ATOM 706 C C . ASN A 1 87 ? 12.238 -10.758 -3.466 1.00 89.62 87 ASN A C 1
ATOM 708 O O . ASN A 1 87 ? 13.262 -11.372 -3.175 1.00 89.62 87 ASN A O 1
ATOM 712 N N . ARG A 1 88 ? 12.293 -9.479 -3.863 1.00 90.38 88 ARG A N 1
ATOM 713 C CA . ARG A 1 88 ? 13.506 -8.640 -3.887 1.00 90.38 88 ARG A CA 1
ATOM 714 C C . ARG A 1 88 ? 13.572 -7.641 -2.723 1.00 90.38 88 ARG A C 1
ATOM 716 O O . ARG A 1 88 ? 14.487 -6.815 -2.660 1.00 90.38 88 ARG A O 1
ATOM 723 N N . GLY A 1 89 ? 12.622 -7.695 -1.794 1.00 90.56 89 GLY A N 1
ATOM 724 C CA . GLY A 1 89 ? 12.602 -6.928 -0.552 1.00 90.56 89 GLY A CA 1
ATOM 725 C C . GLY A 1 89 ? 11.456 -5.920 -0.462 1.00 90.56 89 GLY A C 1
ATOM 726 O O . GLY A 1 89 ? 10.472 -5.972 -1.190 1.00 90.56 89 GLY A O 1
ATOM 727 N N . MET A 1 90 ? 11.583 -4.971 0.467 1.00 92.56 90 MET A N 1
ATOM 728 C CA . MET A 1 90 ? 10.498 -4.042 0.809 1.00 92.56 90 MET A CA 1
ATOM 729 C C . MET A 1 90 ? 10.183 -3.074 -0.338 1.00 92.56 90 MET A C 1
ATOM 731 O O . MET A 1 90 ? 11.085 -2.387 -0.825 1.00 92.56 90 MET A O 1
ATOM 735 N N . LEU A 1 91 ? 8.917 -2.992 -0.735 1.00 94.62 91 LEU A N 1
ATOM 736 C CA . LEU A 1 91 ? 8.380 -2.028 -1.695 1.00 94.62 91 LEU A CA 1
ATOM 737 C C . LEU A 1 91 ? 8.035 -0.708 -0.997 1.00 94.62 91 LEU A C 1
ATOM 739 O O . LEU A 1 91 ? 8.470 0.370 -1.419 1.00 94.62 91 LEU A O 1
ATOM 743 N N . THR A 1 92 ? 7.299 -0.785 0.112 1.00 95.44 92 THR A N 1
ATOM 744 C CA . THR A 1 92 ? 6.887 0.379 0.901 1.00 95.44 92 THR A CA 1
ATOM 745 C C . THR A 1 92 ? 6.506 -0.002 2.335 1.00 95.44 92 THR A C 1
ATOM 747 O O . THR A 1 92 ? 6.468 -1.185 2.673 1.00 95.44 92 THR A O 1
ATOM 750 N N . SER A 1 93 ? 6.244 0.999 3.178 1.00 95.69 93 SER A N 1
ATOM 751 C CA . SER A 1 93 ? 5.761 0.798 4.546 1.00 95.69 93 SER A CA 1
ATOM 752 C C . SER A 1 93 ? 4.954 1.991 5.064 1.00 95.69 93 SER A C 1
ATOM 754 O O . SER A 1 93 ? 5.340 3.129 4.793 1.00 95.69 93 SER A O 1
ATOM 756 N N . ILE A 1 94 ? 3.933 1.738 5.886 1.00 97.06 94 ILE A N 1
ATOM 757 C CA . ILE A 1 94 ? 3.160 2.742 6.638 1.00 97.06 94 ILE A CA 1
ATOM 758 C C . ILE A 1 94 ? 3.502 2.617 8.119 1.00 97.06 94 ILE A C 1
ATOM 760 O O . ILE A 1 94 ? 3.569 1.510 8.650 1.00 97.06 94 ILE A O 1
ATOM 764 N N . ASN A 1 95 ? 3.700 3.745 8.800 1.00 96.00 95 ASN A N 1
ATOM 765 C CA . ASN A 1 95 ? 3.926 3.758 10.240 1.00 96.00 95 ASN A CA 1
ATOM 766 C C . ASN A 1 95 ? 2.659 4.148 10.997 1.00 96.00 95 ASN A C 1
ATOM 768 O O . ASN A 1 95 ? 2.361 5.332 11.116 1.00 96.00 95 ASN A O 1
ATOM 772 N N . LEU A 1 96 ? 1.959 3.147 11.533 1.00 96.75 96 LEU A N 1
ATOM 773 C CA . LEU A 1 96 ? 0.715 3.354 12.271 1.00 96.75 96 LEU A CA 1
ATOM 774 C C . LEU A 1 96 ? 0.983 4.046 13.611 1.00 96.75 96 LEU A C 1
ATOM 776 O O . LEU A 1 96 ? 0.287 4.988 13.967 1.00 96.75 96 LEU A O 1
ATOM 780 N N . SER A 1 97 ? 2.044 3.651 14.326 1.00 94.19 97 SER A N 1
ATOM 781 C CA . SER A 1 97 ? 2.377 4.266 15.620 1.00 94.19 97 SER A CA 1
ATOM 782 C C . SER A 1 97 ? 2.739 5.743 15.515 1.00 94.19 97 SER A C 1
ATOM 784 O O . SER A 1 97 ? 2.355 6.517 16.382 1.00 94.19 97 SER A O 1
ATOM 786 N N . MET A 1 98 ? 3.480 6.144 14.480 1.00 92.75 98 MET A N 1
ATOM 787 C CA . MET A 1 98 ? 3.838 7.557 14.284 1.00 92.75 98 MET A CA 1
ATOM 788 C C . MET A 1 98 ? 2.713 8.373 13.646 1.00 92.75 98 MET A C 1
ATOM 790 O O . MET A 1 98 ? 2.734 9.594 13.749 1.00 92.75 98 MET A O 1
ATOM 794 N N . GLY A 1 99 ? 1.767 7.717 12.970 1.00 89.25 99 GLY A N 1
ATOM 795 C CA . GLY A 1 99 ? 0.563 8.355 12.443 1.00 89.25 99 GLY A CA 1
ATOM 796 C C . GLY A 1 99 ? -0.529 8.557 13.495 1.00 89.25 99 GLY A C 1
ATOM 797 O O . GLY A 1 99 ? -1.514 9.227 13.195 1.00 89.25 99 GLY A O 1
ATOM 798 N N . TYR A 1 100 ? -0.378 7.979 14.693 1.00 94.88 100 TYR A N 1
ATOM 799 C CA . TYR A 1 100 ? -1.369 8.052 15.762 1.00 94.88 100 TYR A CA 1
ATOM 800 C C . TYR A 1 100 ? -1.312 9.391 16.513 1.00 94.88 100 TYR A C 1
ATOM 802 O O . TYR A 1 100 ? -0.312 9.696 17.164 1.00 94.88 100 TYR A O 1
ATOM 810 N N . SER A 1 101 ? -2.403 10.154 16.468 1.00 93.94 101 SER A N 1
ATOM 811 C CA . SER A 1 101 ? -2.624 11.366 17.267 1.00 93.94 101 SER A CA 1
ATOM 812 C C . SER A 1 101 ? -4.104 11.497 17.593 1.00 93.94 101 SER A C 1
ATOM 814 O O . SER A 1 101 ? -4.942 11.253 16.733 1.00 93.94 101 SER A O 1
ATOM 816 N N . ASP A 1 102 ? -4.423 11.887 18.827 1.00 91.94 102 ASP A N 1
ATOM 817 C CA . ASP A 1 102 ? -5.779 12.284 19.242 1.00 91.94 102 ASP A CA 1
ATOM 818 C C . ASP A 1 102 ? -6.897 11.284 18.883 1.00 91.94 102 ASP A C 1
ATOM 820 O O . ASP A 1 102 ? -8.023 11.666 18.582 1.00 91.94 102 ASP A O 1
ATOM 824 N N . GLY A 1 103 ? -6.594 9.981 18.934 1.00 94.56 103 GLY A N 1
ATOM 825 C CA . GLY A 1 103 ? -7.560 8.920 18.628 1.00 94.56 103 GLY A CA 1
ATOM 826 C C . GLY A 1 103 ? -7.706 8.592 17.139 1.00 94.56 103 GLY A C 1
ATOM 827 O O . GLY A 1 103 ? -8.549 7.776 16.784 1.00 94.56 103 GLY A O 1
ATOM 828 N N . GLU A 1 104 ? -6.872 9.156 16.269 1.00 97.00 104 GLU A N 1
ATOM 829 C CA . GLU A 1 104 ? -6.831 8.857 14.837 1.00 97.00 104 GLU A CA 1
ATOM 830 C C . GLU A 1 104 ? -5.450 8.333 14.430 1.00 97.00 104 GLU A C 1
ATOM 832 O O . GLU A 1 104 ? -4.431 8.759 14.967 1.00 97.00 104 GLU A O 1
ATOM 837 N N . ILE A 1 105 ? -5.398 7.434 13.448 1.00 97.69 105 ILE A N 1
ATOM 838 C CA . ILE A 1 105 ? -4.172 7.007 12.768 1.00 97.69 105 ILE A CA 1
ATOM 839 C C . ILE A 1 105 ? -4.195 7.563 11.348 1.00 97.69 105 ILE A C 1
ATOM 841 O O . ILE A 1 105 ? -5.017 7.150 10.530 1.00 97.69 105 ILE A O 1
ATOM 845 N N . SER A 1 106 ? -3.268 8.463 11.033 1.00 97.12 106 SER A N 1
ATOM 846 C CA . SER A 1 106 ? -3.070 8.939 9.660 1.00 97.12 106 SER A CA 1
ATOM 847 C C . SER A 1 106 ? -2.387 7.856 8.824 1.00 97.12 106 SER A C 1
ATOM 849 O O . SER A 1 106 ? -1.320 7.351 9.188 1.00 97.12 106 SER A O 1
ATOM 851 N N . LEU A 1 107 ? -3.005 7.481 7.703 1.00 97.62 107 LEU A N 1
ATOM 852 C CA . LEU A 1 107 ? -2.512 6.430 6.819 1.00 97.62 107 LEU A CA 1
ATOM 853 C C . LEU A 1 107 ? -1.754 7.085 5.668 1.00 97.62 107 LEU A C 1
ATOM 855 O O . LEU A 1 107 ? -2.341 7.493 4.669 1.00 97.62 107 LEU A O 1
ATOM 859 N N . GLU A 1 108 ? -0.437 7.210 5.822 1.00 96.75 108 GLU A N 1
ATOM 860 C CA . GLU A 1 108 ? 0.382 8.008 4.908 1.00 96.75 108 GLU A CA 1
ATOM 861 C C . GLU A 1 108 ? 1.727 7.358 4.566 1.00 96.75 108 GLU A C 1
ATOM 863 O O . GLU A 1 108 ? 2.334 6.646 5.374 1.00 96.75 108 GLU A O 1
ATOM 868 N N . ILE A 1 109 ? 2.233 7.650 3.362 1.00 95.50 109 ILE A N 1
ATOM 869 C CA . ILE A 1 109 ? 3.565 7.231 2.899 1.00 95.50 109 ILE A CA 1
ATOM 870 C C . ILE A 1 109 ? 4.271 8.404 2.242 1.00 95.50 109 ILE A C 1
ATOM 872 O O . ILE A 1 109 ? 3.829 8.923 1.220 1.00 95.50 109 ILE A O 1
ATOM 876 N N . GLN A 1 110 ? 5.451 8.754 2.748 1.00 94.31 110 GLN A N 1
ATOM 877 C CA . GLN A 1 110 ? 6.325 9.674 2.033 1.00 94.31 110 GLN A CA 1
ATOM 878 C C . GLN A 1 110 ? 7.030 8.965 0.866 1.00 94.31 110 GLN A C 1
ATOM 880 O O . GLN A 1 110 ? 7.770 7.996 1.064 1.00 94.31 110 GLN A O 1
ATOM 885 N N . LEU A 1 111 ? 6.862 9.484 -0.352 1.00 93.31 111 LEU A N 1
ATOM 886 C CA . LEU A 1 111 ? 7.450 8.945 -1.577 1.00 93.31 111 LEU A CA 1
ATOM 887 C C . LEU A 1 111 ? 8.949 9.260 -1.648 1.00 93.31 111 LEU A C 1
ATOM 889 O O . LEU A 1 111 ? 9.399 10.249 -2.231 1.00 93.31 111 LEU A O 1
ATOM 893 N N . LYS A 1 112 ? 9.744 8.387 -1.027 1.00 89.06 112 LYS A N 1
ATOM 894 C CA . LYS A 1 112 ? 11.207 8.396 -1.112 1.00 89.06 112 LYS A CA 1
ATOM 895 C C . LYS A 1 112 ? 11.706 7.235 -1.966 1.00 89.06 112 LYS A C 1
ATOM 897 O O . LYS A 1 112 ? 11.335 6.080 -1.743 1.00 89.06 112 LYS A O 1
ATOM 902 N N . LEU A 1 113 ? 12.605 7.549 -2.897 1.00 88.56 113 LEU A N 1
ATOM 903 C CA . LEU A 1 113 ? 13.331 6.572 -3.703 1.00 88.56 113 LEU A CA 1
ATOM 904 C C . LEU A 1 113 ? 14.764 6.446 -3.183 1.00 88.56 113 LEU A C 1
ATOM 906 O O . LEU A 1 113 ? 15.543 7.401 -3.207 1.00 88.56 113 LEU A O 1
ATOM 910 N N . PHE A 1 114 ? 15.104 5.250 -2.708 1.00 76.88 114 PHE A N 1
ATOM 911 C CA . PHE A 1 114 ? 16.456 4.895 -2.296 1.00 76.88 114 PHE A CA 1
ATOM 912 C C . PHE A 1 114 ? 16.955 3.749 -3.171 1.00 76.88 114 PHE A C 1
ATOM 914 O O . PHE A 1 114 ? 16.465 2.624 -3.078 1.00 76.88 114 PHE A O 1
ATOM 921 N N . SER A 1 115 ? 17.948 4.040 -4.005 1.00 74.75 115 SER A N 1
ATOM 922 C CA . SER A 1 115 ? 18.709 3.044 -4.752 1.00 74.75 115 SER A CA 1
ATOM 923 C C . SER A 1 115 ? 20.171 3.471 -4.764 1.00 74.75 115 SER A C 1
ATOM 925 O O . SER A 1 115 ? 20.465 4.648 -4.970 1.00 74.75 115 SER A O 1
ATOM 927 N N . ARG A 1 116 ? 21.084 2.526 -4.501 1.00 72.88 116 ARG A N 1
ATOM 928 C CA . ARG A 1 116 ? 22.535 2.787 -4.456 1.00 72.88 116 ARG A CA 1
ATOM 929 C C . ARG A 1 116 ? 23.088 3.248 -5.808 1.00 72.88 116 ARG A C 1
ATOM 931 O O . ARG A 1 116 ? 24.085 3.953 -5.833 1.00 72.88 116 ARG A O 1
ATOM 938 N N . ASN A 1 117 ? 22.410 2.887 -6.896 1.00 80.88 117 ASN A N 1
ATOM 939 C CA . ASN A 1 117 ? 22.870 3.101 -8.267 1.00 80.88 117 ASN A CA 1
ATOM 940 C C . ASN A 1 117 ? 22.145 4.265 -8.961 1.00 80.88 117 ASN A C 1
ATOM 942 O O . ASN A 1 117 ? 22.116 4.311 -10.182 1.00 80.88 117 ASN A O 1
ATOM 946 N N . MET A 1 118 ? 21.500 5.157 -8.203 1.00 86.94 118 MET A N 1
ATOM 947 C CA . MET A 1 118 ? 20.716 6.259 -8.759 1.00 86.94 118 MET A CA 1
ATOM 948 C C . MET A 1 118 ? 21.297 7.593 -8.303 1.00 86.94 118 MET A C 1
ATOM 950 O O . MET A 1 118 ? 21.443 7.849 -7.101 1.00 86.94 118 MET A O 1
ATOM 954 N N . THR A 1 119 ? 21.614 8.455 -9.263 1.00 90.00 119 THR A N 1
ATOM 955 C CA . THR A 1 119 ? 22.083 9.816 -8.993 1.00 90.00 119 THR A CA 1
ATOM 956 C C . THR A 1 119 ? 20.999 10.643 -8.287 1.00 90.00 119 THR A C 1
ATOM 958 O O . THR A 1 119 ? 19.851 10.222 -8.108 1.00 90.00 119 THR A O 1
ATOM 961 N N . LYS A 1 120 ? 21.351 11.840 -7.803 1.00 89.88 120 LYS A N 1
ATOM 962 C CA . LYS A 1 120 ? 20.358 12.754 -7.215 1.00 89.88 120 LYS A CA 1
ATOM 963 C C . LYS A 1 120 ? 19.313 13.182 -8.255 1.00 89.88 120 LYS A C 1
ATOM 965 O O . LYS A 1 120 ? 18.127 13.101 -7.960 1.00 89.88 120 LYS A O 1
ATOM 970 N N . GLU A 1 121 ? 19.754 13.557 -9.452 1.00 90.44 121 GLU A N 1
ATOM 971 C CA . GLU A 1 121 ? 18.884 14.012 -10.544 1.00 90.44 121 GLU A CA 1
ATOM 972 C C . GLU A 1 121 ? 17.942 12.903 -11.021 1.00 90.44 121 GLU A C 1
ATOM 974 O O . GLU A 1 121 ? 16.738 13.117 -11.139 1.00 90.44 121 GLU A O 1
ATOM 979 N N . GLU A 1 122 ? 18.446 11.679 -11.198 1.00 91.00 122 GLU A N 1
ATOM 980 C CA . GLU A 1 122 ? 17.597 10.534 -11.546 1.00 91.00 122 GLU A CA 1
ATOM 981 C C . GLU A 1 122 ? 16.577 10.214 -10.451 1.00 91.00 122 GLU A C 1
ATOM 983 O O . GLU A 1 122 ? 15.443 9.855 -10.760 1.00 91.00 122 GLU A O 1
ATOM 988 N N . ARG A 1 123 ? 16.946 10.355 -9.168 1.00 91.12 123 ARG A N 1
ATOM 989 C CA . ARG A 1 123 ? 16.001 10.178 -8.053 1.00 91.12 123 ARG A CA 1
ATOM 990 C C . ARG A 1 123 ? 14.897 11.220 -8.072 1.00 91.12 123 ARG A C 1
ATOM 992 O O . ARG A 1 123 ? 13.756 10.873 -7.785 1.00 91.12 123 ARG A O 1
ATOM 999 N N . GLU A 1 124 ? 15.230 12.472 -8.365 1.00 91.06 124 GLU A N 1
ATOM 1000 C CA . GLU A 1 124 ? 14.250 13.552 -8.472 1.00 91.06 124 GLU A CA 1
ATOM 1001 C C . GLU A 1 124 ? 13.315 13.299 -9.656 1.00 91.06 124 GLU A C 1
ATOM 1003 O O . GLU A 1 124 ? 12.111 13.186 -9.445 1.00 91.06 124 GLU A O 1
ATOM 1008 N N . ARG A 1 125 ? 13.864 13.032 -10.846 1.00 92.25 125 ARG A N 1
ATOM 1009 C CA . ARG A 1 125 ? 13.077 12.705 -12.042 1.00 92.25 125 ARG A CA 1
ATOM 1010 C C . ARG A 1 125 ? 12.164 11.494 -11.840 1.00 92.25 125 ARG A C 1
ATOM 1012 O O . ARG A 1 125 ? 10.980 11.567 -12.145 1.00 92.25 125 ARG A O 1
ATOM 1019 N N . ASN A 1 126 ? 12.682 10.383 -11.312 1.00 93.88 126 ASN A N 1
ATOM 1020 C CA . ASN A 1 126 ? 11.879 9.175 -11.087 1.00 93.88 126 ASN A CA 1
ATOM 1021 C C . ASN A 1 126 ? 10.806 9.391 -10.016 1.00 93.88 126 ASN A C 1
ATOM 1023 O O . ASN A 1 126 ? 9.743 8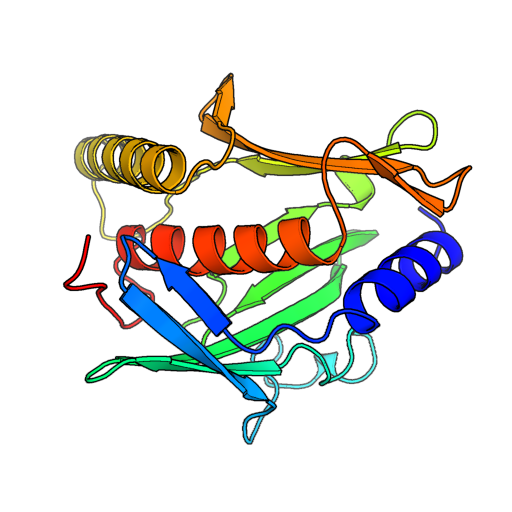.784 -10.086 1.00 93.88 126 ASN A O 1
ATOM 1027 N N . ARG A 1 127 ? 11.064 10.241 -9.017 1.00 94.31 127 ARG A N 1
ATOM 1028 C CA . ARG A 1 127 ? 10.058 10.591 -8.011 1.00 94.31 127 ARG A CA 1
ATOM 1029 C C . ARG A 1 127 ? 8.954 11.449 -8.620 1.00 94.31 127 ARG A C 1
ATOM 1031 O O . ARG A 1 127 ? 7.799 11.241 -8.273 1.00 94.31 127 ARG A O 1
ATOM 1038 N N . ASP A 1 128 ? 9.291 12.379 -9.502 1.00 93.56 128 ASP A N 1
ATOM 1039 C CA . ASP A 1 128 ? 8.299 13.229 -10.158 1.00 93.56 128 ASP A CA 1
ATOM 1040 C C . ASP A 1 128 ? 7.419 12.392 -11.107 1.00 93.56 128 ASP A C 1
ATOM 1042 O O . ASP A 1 128 ? 6.196 12.508 -11.068 1.00 93.56 128 ASP A O 1
ATOM 1046 N N . MET A 1 129 ? 8.014 11.448 -11.847 1.00 95.06 129 MET A N 1
ATOM 1047 C CA . MET A 1 129 ? 7.275 10.461 -12.649 1.00 95.06 129 MET A CA 1
ATOM 1048 C C . MET A 1 129 ? 6.384 9.551 -11.786 1.00 95.06 129 MET A C 1
ATOM 1050 O O . MET A 1 129 ? 5.206 9.382 -12.084 1.00 95.06 129 MET A O 1
ATOM 1054 N N . LEU A 1 130 ? 6.904 9.045 -10.660 1.00 96.19 130 LEU A N 1
ATOM 1055 C CA . LEU A 1 130 ? 6.124 8.291 -9.673 1.00 96.19 130 LEU A CA 1
ATOM 1056 C C . LEU A 1 130 ? 4.912 9.088 -9.175 1.00 96.19 130 LEU A C 1
ATOM 1058 O O . LEU A 1 130 ? 3.813 8.550 -9.101 1.00 96.19 130 LEU A O 1
ATOM 1062 N N . VAL A 1 131 ? 5.101 10.362 -8.828 1.00 95.75 131 VAL A N 1
ATOM 1063 C CA . VAL A 1 131 ? 4.014 11.246 -8.384 1.00 95.75 131 VAL A CA 1
ATOM 1064 C C . VAL A 1 131 ? 2.965 11.401 -9.484 1.00 95.75 131 VAL A C 1
ATOM 1066 O O . VAL A 1 131 ? 1.776 11.280 -9.200 1.00 95.75 131 VAL A O 1
ATOM 1069 N N . MET A 1 132 ? 3.386 11.620 -10.732 1.00 94.44 132 MET A N 1
ATOM 1070 C CA . MET A 1 132 ? 2.470 11.738 -11.869 1.00 94.44 132 MET A CA 1
ATOM 1071 C C . MET A 1 132 ? 1.652 10.462 -12.094 1.00 94.44 132 MET A C 1
ATOM 1073 O O . MET A 1 132 ? 0.444 10.551 -12.299 1.00 94.44 132 MET A O 1
ATOM 1077 N N . ASP A 1 133 ? 2.277 9.287 -12.037 1.00 96.00 133 ASP A N 1
ATOM 1078 C CA . ASP A 1 133 ? 1.584 8.013 -12.258 1.00 96.00 133 ASP A CA 1
ATOM 1079 C C . ASP A 1 133 ? 0.606 7.687 -11.129 1.00 96.00 133 ASP A C 1
ATOM 1081 O O . ASP A 1 133 ? -0.522 7.280 -11.385 1.00 96.00 133 ASP A O 1
ATOM 1085 N N . LEU A 1 134 ? 0.994 7.930 -9.875 1.00 96.50 134 LEU A N 1
ATOM 1086 C CA . LEU A 1 134 ? 0.089 7.767 -8.737 1.00 96.50 134 LEU A CA 1
ATOM 1087 C C . LEU A 1 134 ? -1.094 8.742 -8.804 1.00 96.50 134 LEU A C 1
ATOM 1089 O O . LEU A 1 134 ? -2.226 8.348 -8.534 1.00 96.50 134 LEU A O 1
ATOM 1093 N N . ALA A 1 135 ? -0.864 9.990 -9.216 1.00 94.50 135 ALA A N 1
ATOM 1094 C CA . ALA A 1 135 ? -1.943 10.954 -9.412 1.00 94.50 135 ALA A CA 1
ATOM 1095 C C . ALA A 1 135 ? -2.915 10.513 -10.523 1.00 94.50 135 ALA A C 1
ATOM 1097 O O . ALA A 1 135 ? -4.126 10.670 -10.368 1.00 94.50 135 ALA A O 1
ATOM 1098 N N . ARG A 1 136 ? -2.418 9.904 -11.613 1.00 94.19 136 ARG A N 1
ATOM 1099 C CA . ARG A 1 136 ? -3.268 9.313 -12.668 1.00 94.19 136 ARG A CA 1
ATOM 1100 C C . ARG A 1 136 ? -4.138 8.163 -12.152 1.00 94.19 136 ARG A C 1
ATOM 1102 O O . ARG A 1 136 ? -5.257 8.003 -12.627 1.00 94.19 136 ARG A O 1
ATOM 1109 N N . GLU A 1 137 ? -3.676 7.432 -11.139 1.00 95.06 137 GLU A N 1
ATOM 1110 C CA . GLU A 1 137 ? -4.456 6.399 -10.438 1.00 95.06 137 GLU A CA 1
ATOM 1111 C C . GLU A 1 137 ? -5.485 6.955 -9.435 1.00 95.06 137 GLU A C 1
ATOM 1113 O O . GLU A 1 137 ? -6.149 6.181 -8.735 1.00 95.06 137 GLU A O 1
ATOM 1118 N N . GLY A 1 138 ? -5.622 8.282 -9.336 1.00 93.06 138 GLY A N 1
ATOM 1119 C CA . GLY A 1 138 ? -6.517 8.936 -8.382 1.00 93.06 138 GLY A CA 1
ATOM 1120 C C . GLY A 1 138 ? -6.062 8.767 -6.931 1.00 93.06 138 GLY A C 1
ATOM 1121 O O . GLY A 1 138 ? -6.894 8.605 -6.039 1.00 93.06 138 GLY A O 1
ATOM 1122 N N . ILE A 1 139 ? -4.748 8.712 -6.698 1.00 95.44 139 ILE A N 1
ATOM 1123 C CA . ILE A 1 139 ? -4.156 8.656 -5.359 1.00 95.44 139 ILE A CA 1
ATOM 1124 C C . ILE A 1 139 ? -3.794 10.077 -4.928 1.00 95.44 139 ILE A C 1
ATOM 1126 O O . ILE A 1 139 ? -3.057 10.776 -5.626 1.00 95.44 139 ILE A O 1
ATOM 1130 N N . ASP A 1 140 ? -4.277 10.479 -3.753 1.00 93.38 140 ASP A N 1
ATOM 1131 C CA . ASP A 1 140 ? -4.052 11.819 -3.224 1.00 93.38 140 ASP A CA 1
ATOM 1132 C C . ASP A 1 140 ? -2.613 11.995 -2.734 1.00 93.38 140 ASP A C 1
ATOM 1134 O O . ASP A 1 140 ? -2.121 11.274 -1.860 1.00 93.38 140 ASP A O 1
ATOM 1138 N N . ILE A 1 141 ? -1.935 12.997 -3.295 1.00 93.81 141 ILE A N 1
ATOM 1139 C CA . ILE A 1 141 ? -0.564 13.361 -2.938 1.00 93.81 141 ILE A CA 1
ATOM 1140 C C . ILE A 1 141 ? -0.574 14.762 -2.341 1.00 93.81 141 ILE A C 1
ATOM 1142 O O . ILE A 1 141 ? -0.839 15.756 -3.017 1.00 93.81 141 ILE A O 1
ATOM 1146 N N . VAL A 1 142 ? -0.252 14.841 -1.055 1.00 91.75 142 VAL A N 1
ATOM 1147 C CA . VAL A 1 142 ? -0.160 16.091 -0.305 1.00 91.75 142 VAL A CA 1
ATOM 1148 C C . VAL A 1 142 ? 1.278 16.625 -0.296 1.00 91.75 142 VAL A C 1
ATOM 1150 O O . VAL A 1 142 ? 2.192 16.109 -0.951 1.00 91.75 142 VAL A O 1
ATOM 1153 N N . LYS A 1 143 ? 1.501 17.709 0.455 1.00 86.31 143 LYS A N 1
ATOM 1154 C CA . LYS A 1 143 ? 2.798 18.393 0.544 1.00 86.31 143 LYS A CA 1
ATOM 1155 C C . LYS A 1 143 ? 3.939 17.420 0.869 1.00 86.31 143 LYS A C 1
ATOM 1157 O O . LYS A 1 143 ? 3.787 16.507 1.673 1.00 86.31 143 LYS A O 1
ATOM 1162 N N . LYS A 1 144 ? 5.122 17.702 0.309 1.00 88.81 144 LYS A N 1
ATOM 1163 C CA . LYS A 1 144 ? 6.363 16.913 0.476 1.00 88.81 144 LYS A CA 1
ATOM 1164 C C . LYS A 1 144 ? 6.299 15.495 -0.117 1.00 88.81 144 LYS A C 1
ATOM 1166 O O . LYS A 1 144 ? 7.035 14.620 0.348 1.00 88.81 144 LYS A O 1
ATOM 1171 N N . ASN A 1 145 ? 5.494 15.312 -1.168 1.00 92.50 145 ASN A N 1
ATOM 1172 C CA . ASN A 1 145 ? 5.316 14.052 -1.897 1.00 92.50 145 ASN A CA 1
ATOM 1173 C C . ASN A 1 145 ? 4.863 12.925 -0.966 1.00 92.50 145 ASN A C 1
ATOM 1175 O O . ASN A 1 145 ? 5.443 11.839 -0.957 1.00 92.50 145 ASN A O 1
ATOM 1179 N N . THR A 1 146 ? 3.869 13.218 -0.134 1.00 95.56 146 THR A N 1
ATOM 1180 C CA . THR A 1 146 ? 3.277 12.244 0.778 1.00 95.56 146 THR A CA 1
ATOM 1181 C C . THR A 1 146 ? 1.959 11.772 0.194 1.00 95.56 146 THR A C 1
ATOM 1183 O O . THR A 1 146 ? 1.093 12.590 -0.089 1.00 95.56 146 THR A O 1
ATOM 1186 N N . VAL A 1 147 ? 1.812 10.465 0.008 1.00 96.88 147 VAL A N 1
ATOM 1187 C CA . VAL A 1 147 ? 0.519 9.853 -0.291 1.00 96.88 147 VAL A CA 1
ATOM 1188 C C . VAL A 1 147 ? -0.308 9.830 0.985 1.00 96.88 147 VAL A C 1
ATOM 1190 O O . VAL A 1 147 ? 0.198 9.372 2.012 1.00 96.88 147 VAL A O 1
ATOM 1193 N N . CYS A 1 148 ? -1.556 10.281 0.899 1.00 95.81 148 CYS A N 1
ATOM 1194 C CA . CYS A 1 148 ? -2.553 10.129 1.950 1.00 95.81 148 CYS A CA 1
ATOM 1195 C C . CYS A 1 148 ? -3.601 9.114 1.495 1.00 95.81 148 CYS A C 1
ATOM 1197 O O . CYS A 1 148 ? -4.195 9.274 0.433 1.00 95.81 148 CYS A O 1
ATOM 1199 N N . PHE A 1 149 ? -3.819 8.071 2.291 1.00 97.12 149 PHE A N 1
ATOM 1200 C CA . PHE A 1 149 ? -4.853 7.072 2.021 1.00 97.12 149 PHE A CA 1
ATOM 1201 C C . PHE A 1 149 ? -6.139 7.313 2.817 1.00 97.12 149 PHE A C 1
ATOM 1203 O O . PHE A 1 149 ? -7.040 6.483 2.745 1.00 97.12 149 PHE A O 1
ATOM 1210 N N . GLY A 1 150 ? -6.201 8.387 3.609 1.00 96.56 150 GLY A N 1
ATOM 1211 C CA . GLY A 1 150 ? -7.237 8.642 4.608 1.00 96.56 150 GLY A CA 1
ATOM 1212 C C . GLY A 1 150 ? -6.731 8.399 6.031 1.00 96.56 150 GLY A C 1
ATOM 1213 O O . GLY A 1 150 ? -5.526 8.425 6.308 1.00 96.56 150 GLY A O 1
ATOM 1214 N N . LYS A 1 151 ? -7.662 8.160 6.953 1.00 97.69 151 LYS A N 1
ATOM 1215 C CA . LYS A 1 151 ? -7.351 7.900 8.363 1.00 97.69 151 LYS A CA 1
ATOM 1216 C C . LYS A 1 151 ? -8.116 6.698 8.890 1.00 97.69 151 LYS A C 1
ATOM 1218 O O . LYS A 1 151 ? -9.112 6.274 8.310 1.00 97.69 151 LYS A O 1
ATOM 1223 N N . TYR A 1 152 ? -7.674 6.193 10.030 1.00 98.38 152 TYR A N 1
ATOM 1224 C CA . TYR A 1 152 ? -8.429 5.247 10.837 1.00 98.38 152 TYR A CA 1
ATOM 1225 C C . TYR A 1 152 ? -8.749 5.864 12.200 1.00 98.38 152 TYR A C 1
ATOM 1227 O O . TYR A 1 152 ? -7.852 6.225 12.957 1.00 98.38 152 TYR A O 1
ATOM 1235 N N . ASP A 1 153 ? -10.036 6.005 12.485 1.00 97.88 153 ASP A N 1
ATOM 1236 C CA . ASP A 1 153 ? -10.581 6.471 13.754 1.00 97.88 153 ASP A CA 1
ATOM 1237 C C . ASP A 1 153 ? -10.590 5.314 14.747 1.00 97.88 153 ASP A C 1
ATOM 1239 O O . ASP A 1 153 ? -11.330 4.340 14.589 1.00 97.88 153 ASP A O 1
ATOM 1243 N N . VAL A 1 154 ? -9.749 5.424 15.768 1.00 97.12 154 VAL A N 1
ATOM 1244 C CA . VAL A 1 154 ? -9.573 4.396 16.793 1.00 97.12 154 VAL A CA 1
ATOM 1245 C C . VAL A 1 154 ? -10.745 4.378 17.769 1.00 97.12 154 VAL A C 1
ATOM 1247 O O . VAL A 1 154 ? -11.085 3.322 18.295 1.00 97.12 154 VAL A O 1
ATOM 1250 N N . ILE A 1 155 ? -11.363 5.535 18.017 1.00 95.06 155 ILE A N 1
ATOM 1251 C CA . ILE A 1 155 ? -12.457 5.672 18.982 1.00 95.06 155 ILE A CA 1
ATOM 1252 C C . ILE A 1 155 ? -13.724 5.038 18.411 1.00 95.06 155 ILE A C 1
ATOM 1254 O O . ILE A 1 155 ? -14.408 4.286 19.101 1.00 95.06 155 ILE A O 1
ATOM 1258 N N . ASN A 1 156 ? -14.021 5.334 17.145 1.00 96.81 156 ASN A N 1
ATOM 1259 C CA . ASN A 1 156 ? -15.218 4.841 16.465 1.00 96.81 156 ASN A CA 1
ATOM 1260 C C . ASN A 1 156 ? -14.974 3.573 15.643 1.00 96.81 156 ASN A C 1
ATOM 1262 O O . ASN A 1 156 ? -15.906 3.096 14.997 1.00 96.81 156 ASN A O 1
ATOM 1266 N N . ASP A 1 157 ? -13.746 3.053 15.644 1.00 96.69 157 ASP A N 1
ATOM 1267 C CA . ASP A 1 157 ? -13.351 1.848 14.923 1.00 96.69 157 ASP A CA 1
ATOM 1268 C C . ASP A 1 157 ? -13.791 1.895 13.444 1.00 96.69 157 ASP A C 1
ATOM 1270 O O . ASP A 1 157 ? -14.577 1.070 12.972 1.00 96.69 157 ASP A O 1
ATOM 1274 N N . LYS A 1 158 ? -13.332 2.900 12.688 1.00 97.38 158 LYS A N 1
ATOM 1275 C CA . LYS A 1 158 ? -13.731 3.088 11.278 1.00 97.38 158 LYS A CA 1
ATOM 1276 C C . LYS A 1 158 ? -12.676 3.808 10.446 1.00 97.38 158 LYS A C 1
ATOM 1278 O O . LYS A 1 158 ? -11.897 4.600 10.964 1.00 97.38 158 LYS A O 1
ATOM 1283 N N . PHE A 1 159 ? -12.693 3.587 9.137 1.00 98.31 159 PHE A N 1
ATOM 1284 C CA . PHE A 1 159 ? -11.912 4.389 8.196 1.00 98.31 159 PHE A CA 1
ATOM 1285 C C . PHE A 1 159 ? -12.618 5.727 7.909 1.00 98.31 159 PHE A C 1
ATOM 1287 O O . PHE A 1 159 ? -13.846 5.786 7.821 1.00 98.31 159 PHE A O 1
ATOM 1294 N N . ILE A 1 160 ? -11.839 6.804 7.796 1.00 97.75 160 ILE A N 1
ATOM 1295 C CA . ILE A 1 160 ? -12.280 8.167 7.463 1.00 97.75 160 ILE A CA 1
ATOM 1296 C C . ILE A 1 160 ? -11.631 8.572 6.137 1.00 97.75 160 ILE A C 1
ATOM 1298 O O . ILE A 1 160 ? -10.450 8.296 5.916 1.00 97.75 160 ILE A O 1
ATOM 1302 N N . ASP A 1 161 ? -12.410 9.217 5.263 1.00 96.31 161 ASP A N 1
ATOM 1303 C CA . ASP A 1 161 ? -12.016 9.661 3.914 1.00 96.31 161 ASP A CA 1
ATOM 1304 C C . ASP A 1 161 ? -11.538 8.523 2.989 1.00 96.31 161 ASP A C 1
ATOM 1306 O O . ASP A 1 161 ? -10.956 8.750 1.932 1.00 96.31 161 ASP A O 1
ATOM 1310 N N . THR A 1 162 ? -11.809 7.275 3.377 1.00 97.56 162 THR A N 1
ATOM 1311 C CA . THR A 1 162 ? -11.470 6.055 2.642 1.00 97.56 162 THR A CA 1
ATOM 1312 C C . THR A 1 162 ? -12.326 4.886 3.138 1.00 97.56 162 THR A C 1
ATOM 1314 O O . THR A 1 162 ? -13.135 5.033 4.053 1.00 97.56 162 THR A O 1
ATOM 1317 N N . THR A 1 163 ? -12.139 3.709 2.548 1.00 98.06 163 THR A N 1
ATOM 1318 C CA . THR A 1 163 ? -12.680 2.435 3.047 1.00 98.06 163 THR A CA 1
ATOM 1319 C C . THR A 1 163 ? -11.547 1.432 3.206 1.00 98.06 163 THR A C 1
ATOM 1321 O O . THR A 1 163 ? -10.494 1.594 2.593 1.00 98.06 163 THR A O 1
ATOM 1324 N N . GLU A 1 164 ? -11.763 0.357 3.961 1.00 97.62 164 GLU A N 1
ATOM 1325 C CA . GLU A 1 164 ? -10.814 -0.753 4.113 1.00 97.62 164 GLU A CA 1
ATOM 1326 C C . GLU A 1 164 ? -10.349 -1.261 2.742 1.00 97.62 164 GLU A C 1
ATOM 1328 O O . GLU A 1 164 ? -9.155 -1.420 2.479 1.00 97.62 164 GLU A O 1
ATOM 1333 N N . LYS A 1 165 ? -11.320 -1.463 1.837 1.00 98.12 165 LYS A N 1
ATOM 1334 C CA . LYS A 1 165 ? -11.078 -1.938 0.475 1.00 98.12 165 LYS A CA 1
ATOM 1335 C C . LYS A 1 165 ? -10.269 -0.930 -0.330 1.00 98.12 165 LYS A C 1
ATOM 1337 O O . LYS A 1 165 ? -9.310 -1.324 -0.990 1.00 98.12 165 LYS A O 1
ATOM 1342 N N . LYS A 1 166 ? -10.640 0.354 -0.280 1.00 97.75 166 LYS A N 1
ATOM 1343 C CA . LYS A 1 166 ? -9.954 1.399 -1.048 1.00 97.75 166 LYS A CA 1
ATOM 1344 C C . LYS A 1 166 ? -8.531 1.624 -0.543 1.00 97.75 166 LYS A C 1
ATOM 1346 O O . LYS A 1 166 ? -7.619 1.735 -1.359 1.00 97.75 166 LYS A O 1
ATOM 1351 N N . PHE A 1 167 ? -8.340 1.623 0.774 1.00 98.19 167 PHE A N 1
ATOM 1352 C CA . PHE A 1 167 ? -7.031 1.683 1.410 1.00 98.19 167 PHE A CA 1
ATOM 1353 C C . PHE A 1 167 ? -6.138 0.528 0.947 1.00 98.19 167 PHE A C 1
ATOM 1355 O O . PHE A 1 167 ? -5.028 0.772 0.476 1.00 98.19 167 PHE A O 1
ATOM 1362 N N . LEU A 1 168 ? -6.622 -0.717 1.028 1.00 97.88 168 LEU A N 1
ATOM 1363 C CA . LEU A 1 168 ? -5.841 -1.890 0.631 1.00 97.88 168 LEU A CA 1
ATOM 1364 C C . LEU A 1 168 ? -5.497 -1.862 -0.866 1.00 97.88 168 LEU A C 1
ATOM 1366 O O . LEU A 1 168 ? -4.343 -2.078 -1.236 1.00 97.88 168 LEU A O 1
ATOM 1370 N N . GLU A 1 169 ? -6.472 -1.532 -1.718 1.00 97.81 169 GLU A N 1
ATOM 1371 C CA . GLU A 1 169 ? -6.273 -1.364 -3.161 1.00 97.81 169 GLU A CA 1
ATOM 1372 C C . GLU A 1 169 ? -5.178 -0.326 -3.450 1.00 97.81 169 GLU A C 1
ATOM 1374 O O . GLU A 1 169 ? -4.207 -0.616 -4.152 1.00 97.81 169 GLU A O 1
ATOM 1379 N N . GLN A 1 170 ? -5.293 0.878 -2.882 1.00 98.00 170 GLN A N 1
ATOM 1380 C CA . GLN A 1 170 ? -4.330 1.954 -3.106 1.00 98.00 170 GLN A CA 1
ATOM 1381 C C . GLN A 1 170 ? -2.952 1.630 -2.521 1.00 98.00 170 GLN A C 1
ATOM 1383 O O . GLN A 1 170 ? -1.947 1.937 -3.159 1.00 98.00 170 GLN A O 1
ATOM 1388 N N . LEU A 1 171 ? -2.872 0.988 -1.352 1.00 98.19 171 LEU A N 1
ATOM 1389 C CA . LEU A 1 171 ? -1.604 0.554 -0.765 1.00 98.19 171 LEU A CA 1
ATOM 1390 C C . LEU A 1 171 ? -0.852 -0.381 -1.719 1.00 98.19 171 LEU A C 1
ATOM 1392 O O . LEU A 1 171 ? 0.347 -0.193 -1.943 1.00 98.19 171 LEU A O 1
ATOM 1396 N N . ILE A 1 172 ? -1.555 -1.351 -2.310 1.00 97.19 172 ILE A N 1
ATOM 1397 C CA . ILE A 1 172 ? -0.969 -2.276 -3.284 1.00 97.19 172 ILE A CA 1
ATOM 1398 C C . ILE A 1 172 ? -0.515 -1.512 -4.532 1.00 97.19 172 ILE A C 1
ATOM 1400 O O . ILE A 1 172 ? 0.640 -1.656 -4.936 1.00 97.19 172 ILE A O 1
ATOM 1404 N N . LYS A 1 173 ? -1.358 -0.637 -5.101 1.00 97.31 173 LYS A N 1
ATOM 1405 C CA . LYS A 1 173 ? -0.976 0.188 -6.263 1.00 97.31 173 LYS A CA 1
ATOM 1406 C C . LYS A 1 173 ? 0.275 1.022 -5.989 1.00 97.31 173 LYS A C 1
ATOM 1408 O O . LYS A 1 173 ? 1.229 0.970 -6.764 1.00 97.31 173 LYS A O 1
ATOM 1413 N N . VAL A 1 174 ? 0.312 1.737 -4.860 1.00 97.62 174 VAL A N 1
ATOM 1414 C CA . VAL A 1 174 ? 1.475 2.538 -4.452 1.00 97.62 174 VAL A CA 1
ATOM 1415 C C . VAL A 1 174 ? 2.712 1.666 -4.325 1.00 97.62 174 VAL A C 1
ATOM 1417 O O . VAL A 1 174 ? 3.774 2.060 -4.800 1.00 97.62 174 VAL A O 1
ATOM 1420 N N . ALA A 1 175 ? 2.604 0.489 -3.709 1.00 96.75 175 ALA A N 1
ATOM 1421 C CA . ALA A 1 175 ? 3.736 -0.412 -3.539 1.00 96.75 175 ALA A CA 1
ATOM 1422 C C . ALA A 1 175 ? 4.319 -0.872 -4.885 1.00 96.75 175 ALA A C 1
ATOM 1424 O O . ALA A 1 175 ? 5.540 -0.833 -5.057 1.00 96.75 175 ALA A O 1
ATOM 1425 N N . ILE A 1 176 ? 3.467 -1.261 -5.838 1.00 95.38 176 ILE A N 1
ATOM 1426 C CA . ILE A 1 176 ? 3.899 -1.747 -7.156 1.00 95.38 176 ILE A CA 1
ATOM 1427 C C . ILE A 1 176 ? 4.497 -0.602 -7.986 1.00 95.38 176 ILE A C 1
ATOM 1429 O O . ILE A 1 176 ? 5.619 -0.695 -8.481 1.00 95.38 176 ILE A O 1
ATOM 1433 N N . ILE A 1 177 ? 3.794 0.525 -8.098 1.00 96.44 177 ILE A N 1
ATOM 1434 C CA . ILE A 1 177 ? 4.262 1.657 -8.911 1.00 96.44 177 ILE A CA 1
ATOM 1435 C C . ILE A 1 177 ? 5.557 2.225 -8.313 1.00 96.44 177 ILE A C 1
ATOM 1437 O O . ILE A 1 177 ? 6.549 2.418 -9.014 1.00 96.44 177 ILE A O 1
ATOM 1441 N N . LYS A 1 178 ? 5.625 2.405 -6.987 1.00 95.56 178 LYS A N 1
ATOM 1442 C CA . LYS A 1 178 ? 6.862 2.834 -6.319 1.00 95.56 178 LYS A CA 1
ATOM 1443 C C . LYS A 1 178 ? 7.999 1.836 -6.530 1.00 95.56 178 LYS A C 1
ATOM 1445 O O . LYS A 1 178 ? 9.136 2.260 -6.729 1.00 95.56 178 LYS A O 1
ATOM 1450 N N . GLY A 1 179 ? 7.726 0.534 -6.462 1.00 94.12 179 GLY A N 1
ATOM 1451 C CA . GLY A 1 179 ? 8.732 -0.507 -6.655 1.00 94.12 179 GLY A CA 1
ATOM 1452 C C . GLY A 1 179 ? 9.343 -0.506 -8.057 1.00 94.12 179 GLY A C 1
ATOM 1453 O O . GLY A 1 179 ? 10.565 -0.636 -8.164 1.00 94.12 179 GLY A O 1
ATOM 1454 N N . HIS A 1 180 ? 8.538 -0.250 -9.094 1.00 93.62 180 HIS A N 1
ATOM 1455 C CA . HIS A 1 180 ? 9.015 -0.017 -10.461 1.00 93.62 180 HIS A CA 1
ATOM 1456 C C . HIS A 1 180 ? 10.056 1.118 -10.503 1.00 93.62 180 HIS A C 1
ATOM 1458 O O . HIS A 1 180 ? 11.198 0.917 -10.926 1.00 93.62 180 HIS A O 1
ATOM 1464 N N . TYR A 1 181 ? 9.729 2.281 -9.932 1.00 94.62 181 TYR A N 1
ATOM 1465 C CA . TYR A 1 181 ? 10.634 3.437 -9.904 1.00 94.62 181 TYR A CA 1
ATOM 1466 C C . TYR A 1 181 ? 11.867 3.273 -9.001 1.00 94.62 181 TYR A C 1
ATOM 1468 O O . TYR A 1 181 ? 12.828 4.036 -9.126 1.00 94.62 181 TYR A O 1
ATOM 1476 N N . MET A 1 182 ? 11.900 2.280 -8.104 1.00 91.50 182 MET A N 1
ATOM 1477 C CA . MET A 1 182 ? 13.102 1.961 -7.321 1.00 91.50 182 MET A CA 1
ATOM 1478 C C . MET A 1 182 ? 14.191 1.256 -8.148 1.00 91.50 182 MET A C 1
ATOM 1480 O O . MET A 1 182 ? 15.352 1.267 -7.729 1.00 91.50 182 MET A O 1
ATOM 1484 N N . LYS A 1 183 ? 13.843 0.654 -9.299 1.00 87.56 183 LYS A N 1
ATOM 1485 C CA . LYS A 1 183 ? 14.761 -0.041 -10.230 1.00 87.56 183 LYS A CA 1
ATOM 1486 C C . LYS A 1 183 ? 15.628 -1.144 -9.601 1.00 87.56 183 LYS A C 1
ATOM 1488 O O . LYS A 1 183 ? 16.692 -1.484 -10.105 1.00 87.56 183 LYS A O 1
ATOM 1493 N N . ASN A 1 184 ? 15.205 -1.694 -8.465 1.00 85.38 184 ASN A N 1
ATOM 1494 C CA . ASN A 1 184 ? 15.918 -2.765 -7.758 1.00 85.38 184 ASN A CA 1
ATOM 1495 C C . ASN A 1 184 ? 14.979 -3.845 -7.207 1.00 85.38 184 ASN A C 1
ATOM 1497 O O . ASN A 1 184 ? 15.367 -4.622 -6.336 1.00 85.38 184 ASN A O 1
ATOM 1501 N N . LYS A 1 185 ? 13.735 -3.877 -7.697 1.00 91.38 185 LYS A N 1
ATOM 1502 C CA . LYS A 1 185 ? 12.694 -4.801 -7.238 1.00 91.38 185 LYS A CA 1
ATOM 1503 C C . LYS A 1 185 ? 12.461 -5.983 -8.166 1.00 91.38 185 LYS A C 1
ATOM 1505 O O . LYS A 1 185 ? 11.645 -6.834 -7.840 1.00 91.38 185 LYS A O 1
ATOM 1510 N N . GLY A 1 186 ? 13.252 -6.095 -9.234 1.00 88.19 186 GLY A N 1
ATOM 1511 C CA . GLY A 1 186 ? 13.271 -7.266 -10.110 1.00 88.19 186 GLY A CA 1
ATOM 1512 C C . GLY A 1 186 ? 12.091 -7.352 -11.070 1.00 88.19 186 GLY A C 1
ATOM 1513 O O . GLY A 1 186 ? 11.822 -8.437 -11.563 1.00 88.19 186 GLY A O 1
ATOM 1514 N N . TYR A 1 187 ? 11.405 -6.235 -11.312 1.00 91.06 187 TYR A N 1
ATOM 1515 C CA . TYR A 1 187 ? 10.364 -6.112 -12.322 1.00 91.06 187 TYR A CA 1
ATOM 1516 C C . TYR A 1 187 ? 10.330 -4.691 -12.880 1.00 91.06 187 TYR A C 1
ATOM 1518 O O . TYR A 1 187 ? 10.784 -3.742 -12.231 1.00 91.06 187 TYR A O 1
ATOM 1526 N N . GLU A 1 188 ? 9.731 -4.560 -14.057 1.00 89.31 188 GLU A N 1
ATOM 1527 C CA . GLU A 1 188 ? 9.359 -3.293 -14.668 1.00 89.31 188 GLU A CA 1
ATOM 1528 C C . GLU A 1 188 ? 7.893 -3.373 -15.100 1.00 89.31 188 GLU A C 1
ATOM 1530 O O . GLU A 1 188 ? 7.424 -4.429 -15.520 1.00 89.31 188 GLU A O 1
ATOM 1535 N N . LEU A 1 189 ? 7.153 -2.274 -14.956 1.00 87.38 189 LEU A N 1
ATOM 1536 C CA . LEU A 1 189 ? 5.792 -2.177 -15.460 1.00 87.38 189 LEU A CA 1
ATOM 1537 C C . LEU A 1 189 ? 5.863 -1.574 -16.859 1.00 87.38 189 LEU A C 1
ATOM 1539 O O . LEU A 1 189 ? 6.011 -0.367 -16.994 1.00 87.38 189 LEU A O 1
ATOM 1543 N N . ALA A 1 190 ? 5.740 -2.404 -17.895 1.00 82.88 190 ALA A N 1
ATOM 1544 C CA . ALA A 1 190 ? 5.754 -1.947 -19.291 1.00 82.88 190 ALA A CA 1
ATOM 1545 C C . ALA A 1 190 ? 4.588 -0.998 -19.650 1.00 82.88 190 ALA A C 1
ATOM 1547 O O . ALA A 1 190 ? 4.566 -0.414 -20.727 1.00 82.88 190 ALA A O 1
ATOM 1548 N N . ILE A 1 191 ? 3.608 -0.882 -18.754 1.00 74.75 191 ILE A N 1
ATOM 1549 C CA . ILE A 1 191 ? 2.363 -0.130 -18.917 1.00 74.75 191 ILE A CA 1
ATOM 1550 C C . ILE A 1 191 ? 2.419 1.306 -18.365 1.00 74.75 191 ILE A C 1
ATOM 1552 O O . ILE A 1 191 ? 1.404 2.001 -18.430 1.00 74.75 191 ILE A O 1
ATOM 1556 N N . LEU A 1 192 ? 3.539 1.716 -17.755 1.00 74.69 192 LEU A N 1
ATOM 1557 C CA . LEU A 1 192 ? 3.732 3.051 -17.171 1.00 74.69 192 LEU A CA 1
ATOM 1558 C C . LEU A 1 192 ? 4.497 3.994 -18.107 1.00 74.69 192 LEU A C 1
ATOM 1560 O O . LEU A 1 192 ? 5.424 3.520 -18.801 1.00 74.69 192 LEU A O 1
#

pLDDT: mean 91.28, std 8.11, range [59.69, 98.38]

Secondary structure (DSSP, 8-state):
--HHHHHHHHHHHHT----EEEETTEEEEEEE--SS--SSSTTGGGGT-TTTTTTEEEEEETTEEEEEEEEEEE-TTS-EEEEEEETTEEEEEEEHHHHEETTEEEEEEE-----TT--HHHHHHHHHHHHHHHHHTT--EETTTEEEEEEEETTTTEEESS-HHHHHHHHHHHHHHHHHHHT-SS---TT-

Radius of gyration: 15.99 Å; chains: 1; bounding box: 38×39×42 Å